Protein AF-A0A9D8QFW5-F1 (afdb_monomer)

Nearest PDB structures (foldseek):
  1xs0-assembly2_B  TM=7.765E-01  e=4.179E-02  Escherichia coli K-12
  1xs0-assembly1_A-2  TM=7.268E-01  e=2.285E-02  Escherichia coli K-12
  3tdg-assembly1_A-2  TM=2.947E-01  e=4.433E+00  Helicobacter pylori

Secondary structure (DSSP, 8-state):
-B-TT--B-EEEEEEETTEEEEEEEEEEEETTTTEEEEEEEEETTEEEEEES---HHHHHHHHHHHTT-GGGTTSSSSS---------------PPPPPPP---------PPPPPP----------------EEEEETTTEEEEEEEETTEEEEEEESSSS--TT----EEEEE-GGG-TTTTSTTSEEEEEETSS-EEE--PEEPTTS-EEEEE-TTSHHHHHHH-SEEEEEESEEEEEEEETTEEEEEEEETTEEEEE-SGGGGGG--SEEEEE-TTHHHHHHHHHHH-HHHHHHHHTTTT-

Radius of gyration: 27.31 Å; Cα contacts (8 Å, |Δi|>4): 541; chains: 1; bounding box: 62×80×60 Å

pLDDT: mean 79.78, std 23.06, range [24.78, 98.56]

Foldseek 3Di:
DAAPVRQDKDKDKDADVVGRPAWIKIKIARPVVRAIKMWIFGVVVTDIDIPRPDDPLVVLCRVCVVVVNNVPSHPPPDDDDDDDDDDDDDDDDDDDDDDDDDDDDDDDDDDDDDDDDDDDDDPDPPDDAWAWAAAQDPQQGGWGKTDDPNKIWTKAQPDADADLVDLQRIKTKIACVQAVCLQPWQFKKKDFAQDLDMDRHHWDDDPSRITIDTHGLPPVLVSLLRGFKIKIAGFGWDDWDDDDPWIWTWTDDPNDIA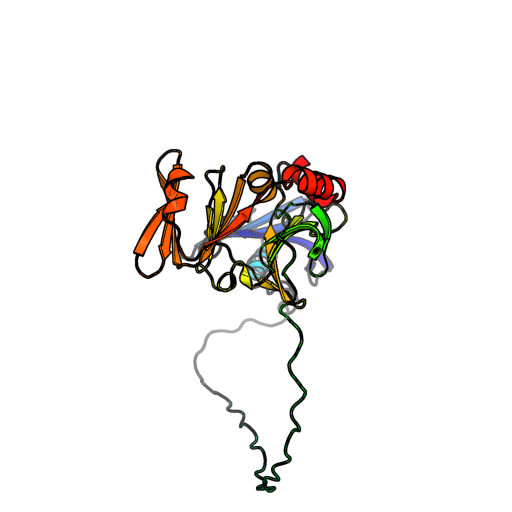IDRHNVRCVVTDPIDIGGSHNVNVNSVVNCVVGPHNVNCVVCVSND

Mean predicted aligned error: 17.88 Å

Sequence (304 aa):
MRDASGKSWTVAELCQPHDCADNKLAVIIDRQNRDLWGLLLKANPTSRRYFGNPGPEEKALLEAAFRGSLANVGSRSTGVVAAEQDDGEVLLNTPLSEPPRGAPAQAAAQSVPAAPQNQPPREQPSAEPAVWRYGNHPLFGQSAHVDSGGESVGLVCAFRGVDLMRSETVLFRITRGLSPQSTTPGRSSIFVEGQVSGGSVLFKPHPRGFLEMKENACGYIETIRRGKALLFAEGTFISVESRGRTSVTTLEQRGVRKEIAGDRDLHKLVDTKRVPLTGAAKAIRQLINACPAIRADFKNDCGV

Structure (mmCIF, N/CA/C/O backbone):
data_AF-A0A9D8QFW5-F1
#
_entry.id   AF-A0A9D8QFW5-F1
#
loop_
_atom_site.group_PDB
_atom_site.id
_atom_site.type_symbol
_atom_site.label_atom_id
_atom_site.label_alt_id
_atom_site.label_comp_id
_atom_site.label_asym_id
_atom_site.label_entity_id
_atom_site.label_seq_id
_atom_site.pdbx_PDB_ins_code
_atom_site.Cartn_x
_atom_site.Cartn_y
_atom_site.Cartn_z
_atom_site.occupancy
_atom_site.B_iso_or_equiv
_atom_site.auth_seq_id
_atom_site.auth_comp_id
_atom_site.auth_asym_id
_atom_site.auth_atom_id
_atom_site.pdbx_PDB_model_num
ATOM 1 N N . MET A 1 1 ? -1.765 15.943 27.051 1.00 65.88 1 MET A N 1
ATOM 2 C CA . MET A 1 1 ? -0.489 16.129 27.773 1.00 65.88 1 MET A CA 1
ATOM 3 C C . MET A 1 1 ? -0.753 16.956 29.014 1.00 65.88 1 MET A C 1
ATOM 5 O O . MET A 1 1 ? -1.673 17.759 28.979 1.00 65.88 1 MET A O 1
ATOM 9 N N . ARG A 1 2 ? -0.009 16.744 30.099 1.00 63.94 2 ARG A N 1
ATOM 10 C CA . ARG A 1 2 ? -0.014 17.639 31.261 1.00 63.94 2 ARG A CA 1
ATOM 11 C C . ARG A 1 2 ? 1.361 18.276 31.379 1.00 63.94 2 ARG A C 1
ATOM 13 O O . ARG A 1 2 ? 2.342 17.566 31.174 1.00 63.94 2 ARG A O 1
ATOM 20 N N . ASP A 1 3 ? 1.424 19.572 31.643 1.00 62.25 3 ASP A N 1
ATOM 21 C CA . ASP A 1 3 ? 2.686 20.214 32.011 1.00 62.25 3 ASP A CA 1
ATOM 22 C C . ASP A 1 3 ? 3.005 19.982 33.502 1.00 62.25 3 ASP A C 1
ATOM 24 O O . ASP A 1 3 ? 2.249 19.323 34.226 1.00 62.25 3 ASP A O 1
ATOM 28 N N . ALA A 1 4 ? 4.133 20.523 33.968 1.00 57.28 4 ALA A N 1
ATOM 29 C CA . ALA A 1 4 ? 4.558 20.416 35.364 1.00 57.28 4 ALA A CA 1
ATOM 30 C C . ALA A 1 4 ? 3.664 21.186 36.355 1.00 57.28 4 ALA A C 1
ATOM 32 O O . ALA A 1 4 ? 3.714 20.903 37.549 1.00 57.28 4 ALA A O 1
ATOM 33 N N . SER A 1 5 ? 2.818 22.108 35.882 1.00 63.44 5 SER A N 1
ATOM 34 C CA . SER A 1 5 ? 1.802 22.781 36.703 1.00 63.44 5 SER A CA 1
ATOM 35 C C . SER A 1 5 ? 0.535 21.929 36.885 1.00 63.44 5 SER A C 1
ATOM 37 O O . SER A 1 5 ? -0.353 22.269 37.665 1.00 63.44 5 SER A O 1
ATOM 39 N N . GLY A 1 6 ? 0.438 20.798 36.173 1.00 65.31 6 GLY A N 1
ATOM 40 C CA . GLY A 1 6 ? -0.731 19.921 36.162 1.00 65.31 6 GLY A CA 1
ATOM 41 C C . GLY A 1 6 ? -1.809 20.345 35.161 1.00 65.31 6 GLY A C 1
ATOM 42 O O . GLY A 1 6 ? -2.812 19.628 35.015 1.00 65.31 6 GLY A O 1
ATOM 43 N N . LYS A 1 7 ? -1.600 21.452 34.434 1.00 72.00 7 LYS A N 1
ATOM 44 C CA . LYS A 1 7 ? -2.507 21.945 33.397 1.00 72.00 7 LYS A CA 1
ATOM 45 C C . LYS A 1 7 ? -2.478 21.011 32.191 1.00 72.00 7 LYS A C 1
ATOM 47 O O . LYS A 1 7 ? -1.436 20.504 31.776 1.00 72.00 7 LYS A O 1
ATOM 52 N N . SER A 1 8 ? -3.668 20.699 31.675 1.00 78.50 8 SER A N 1
ATOM 53 C CA . SER A 1 8 ? -3.855 19.711 30.610 1.00 78.50 8 SER A CA 1
ATOM 54 C C . SER A 1 8 ? -4.007 20.384 29.253 1.00 78.50 8 SER A C 1
ATOM 56 O O . SER A 1 8 ? -4.969 21.106 29.013 1.00 78.50 8 SER A O 1
ATOM 58 N N . TRP A 1 9 ? -3.109 20.046 28.340 1.00 79.88 9 TRP A N 1
ATOM 59 C CA . TRP A 1 9 ? -3.060 20.560 26.979 1.00 79.88 9 TRP A CA 1
ATOM 60 C C . TRP A 1 9 ? -3.337 19.447 25.973 1.00 79.88 9 TRP A C 1
ATOM 62 O O . TRP A 1 9 ? -2.865 18.312 26.128 1.00 79.88 9 TRP A O 1
ATOM 72 N N . THR A 1 10 ? -4.066 19.766 24.908 1.00 87.25 10 THR A N 1
ATOM 73 C CA . THR A 1 10 ? -4.071 18.929 23.699 1.00 87.25 10 THR A CA 1
ATOM 74 C C . THR A 1 10 ? -3.032 19.497 22.749 1.00 87.25 10 THR A C 1
ATOM 76 O O . THR A 1 10 ? -3.079 20.682 22.448 1.00 87.25 10 THR A O 1
ATOM 79 N N . VAL A 1 11 ? -2.084 18.672 22.313 1.00 86.94 11 VAL A N 1
ATOM 80 C CA . VAL A 1 11 ? -1.005 19.086 21.411 1.00 86.94 11 VAL A CA 1
ATOM 81 C C . VAL A 1 11 ? -1.115 18.259 20.140 1.00 86.94 11 VAL A C 1
ATOM 83 O O . VAL A 1 11 ? -1.265 17.041 20.226 1.00 86.94 11 VAL A O 1
ATOM 86 N N . ALA A 1 12 ? -1.053 18.914 18.988 1.00 85.62 12 ALA A N 1
ATOM 87 C CA . ALA A 1 12 ? -1.036 18.276 17.680 1.00 85.62 12 ALA A CA 1
ATOM 88 C C . ALA A 1 12 ? 0.140 18.815 16.861 1.00 85.62 12 ALA A C 1
ATOM 90 O O . ALA A 1 12 ? 0.365 20.024 16.820 1.00 85.62 12 ALA A O 1
ATOM 91 N N . GLU A 1 13 ? 0.869 17.917 16.203 1.00 88.94 13 GLU A N 1
ATOM 92 C CA . GLU A 1 13 ? 1.824 18.262 15.151 1.00 88.94 13 GLU A CA 1
ATOM 93 C C . GLU A 1 13 ? 1.244 17.786 13.822 1.00 88.94 13 GLU A C 1
ATOM 95 O O . GLU A 1 13 ? 0.787 16.652 13.683 1.00 88.94 13 GLU A O 1
ATOM 100 N N . LEU A 1 14 ? 1.229 18.691 12.859 1.00 88.81 14 LEU A N 1
ATOM 101 C CA . LEU A 1 14 ? 0.725 18.505 11.514 1.00 88.81 14 LEU A CA 1
ATOM 102 C C . LEU A 1 14 ? 1.843 18.894 10.554 1.00 88.81 14 LEU A C 1
ATOM 104 O O . LEU A 1 14 ? 2.691 19.730 10.869 1.00 88.81 14 LEU A O 1
ATOM 108 N N . CYS A 1 15 ? 1.831 18.330 9.359 1.00 90.69 15 CYS A N 1
ATOM 109 C CA . CYS A 1 15 ? 2.748 18.749 8.316 1.00 90.69 15 CYS A CA 1
ATOM 110 C C . CYS A 1 15 ? 2.069 18.728 6.955 1.00 90.69 15 CYS A C 1
ATOM 112 O O . CYS A 1 15 ? 1.029 18.089 6.772 1.00 90.69 15 CYS A O 1
ATOM 114 N N . GLN A 1 16 ? 2.634 19.471 6.011 1.00 88.31 16 GLN A N 1
ATOM 115 C CA . GLN A 1 16 ? 2.096 19.544 4.664 1.00 88.31 16 GLN A CA 1
ATOM 116 C C . GLN A 1 16 ? 2.257 18.183 3.962 1.00 88.31 16 GLN A C 1
ATOM 118 O O . GLN A 1 16 ? 3.363 17.630 3.951 1.00 88.31 16 GLN A O 1
ATOM 123 N N . PRO A 1 17 ? 1.189 17.621 3.362 1.00 87.75 17 PRO A N 1
ATOM 124 C CA . PRO A 1 17 ? 1.296 16.394 2.582 1.00 87.75 17 PRO A CA 1
ATOM 125 C C . PRO A 1 17 ? 2.364 16.527 1.495 1.00 87.75 17 PRO A C 1
ATOM 127 O O . PRO A 1 17 ? 2.411 17.532 0.789 1.00 87.75 17 PRO A O 1
ATOM 130 N N . HIS A 1 18 ? 3.217 15.508 1.376 1.00 84.94 18 HIS A N 1
ATOM 131 C CA . HIS A 1 18 ? 4.377 15.467 0.471 1.00 84.94 18 HIS A CA 1
ATOM 132 C C . HIS A 1 18 ? 5.495 16.483 0.755 1.00 84.94 18 HIS A C 1
ATOM 134 O O . HIS A 1 18 ? 6.476 16.499 0.019 1.00 84.94 18 HIS A O 1
ATOM 140 N N . ASP A 1 19 ? 5.397 17.265 1.833 1.00 85.00 19 ASP A N 1
ATOM 141 C CA . ASP A 1 19 ? 6.395 18.275 2.196 1.00 85.00 19 ASP A CA 1
ATOM 142 C C . ASP A 1 19 ? 6.555 18.417 3.721 1.00 85.00 19 ASP A C 1
ATOM 144 O O . ASP A 1 19 ? 6.568 19.496 4.319 1.00 85.00 19 ASP A O 1
ATOM 148 N N . CYS A 1 20 ? 6.624 17.264 4.386 1.00 82.38 20 CYS A N 1
ATOM 149 C CA . CYS A 1 20 ? 6.621 17.207 5.843 1.00 82.38 20 CYS A CA 1
ATOM 150 C C . CYS A 1 20 ? 7.929 17.721 6.468 1.00 82.38 20 CYS A C 1
ATOM 152 O O . CYS A 1 20 ? 7.960 18.080 7.645 1.00 82.38 20 CYS A O 1
ATOM 154 N N . ALA A 1 21 ? 9.020 17.726 5.695 1.00 80.38 21 ALA A N 1
ATOM 155 C CA . ALA A 1 21 ? 10.315 18.218 6.145 1.00 80.38 21 ALA A CA 1
ATOM 156 C C . ALA A 1 21 ? 10.334 19.750 6.224 1.00 80.38 21 ALA A C 1
ATOM 158 O O . ALA A 1 21 ? 10.821 20.286 7.223 1.00 80.38 21 ALA A O 1
ATOM 159 N N . ASP A 1 22 ? 9.752 20.433 5.231 1.00 86.50 22 ASP A N 1
ATOM 160 C CA . ASP A 1 22 ? 9.871 21.883 5.122 1.00 86.50 22 ASP A CA 1
ATOM 161 C C . ASP A 1 22 ? 8.680 22.645 5.685 1.00 86.50 22 ASP A C 1
ATOM 163 O O . ASP A 1 22 ? 8.861 23.810 6.023 1.00 86.50 22 ASP A O 1
ATOM 167 N N . ASN A 1 23 ? 7.498 22.037 5.826 1.00 88.81 23 ASN A N 1
ATOM 168 C CA . ASN A 1 23 ? 6.291 22.737 6.268 1.00 88.81 23 ASN A CA 1
ATOM 169 C C . ASN A 1 23 ? 5.576 21.982 7.394 1.00 88.81 23 ASN A C 1
ATOM 171 O O . ASN A 1 23 ? 4.873 20.993 7.165 1.00 88.81 23 ASN A O 1
ATOM 175 N N . LYS A 1 24 ? 5.719 22.489 8.624 1.00 91.94 24 LYS A N 1
ATOM 176 C CA . LYS A 1 24 ? 5.130 21.888 9.826 1.00 91.94 24 LYS A CA 1
ATOM 177 C C . LYS A 1 24 ? 4.331 22.891 10.648 1.00 91.94 24 LYS A C 1
ATOM 179 O O . LYS A 1 24 ? 4.701 24.057 10.757 1.00 91.94 24 LYS A O 1
ATOM 184 N N . LEU A 1 25 ? 3.263 22.423 11.279 1.00 94.50 25 LEU A N 1
ATOM 185 C CA . LEU A 1 25 ? 2.389 23.196 12.150 1.00 94.50 25 LEU A CA 1
ATOM 186 C C . LEU A 1 25 ? 2.229 22.469 13.487 1.00 94.50 25 LEU A C 1
ATOM 188 O O . LEU A 1 25 ? 1.744 21.345 13.529 1.00 94.50 25 LEU A O 1
ATOM 192 N N . ALA A 1 26 ? 2.586 23.136 14.577 1.00 93.62 26 ALA A N 1
ATOM 193 C CA . ALA A 1 26 ? 2.249 22.705 15.925 1.00 93.62 26 ALA A CA 1
ATOM 194 C C . ALA A 1 26 ? 1.039 23.504 16.403 1.00 93.62 26 ALA A C 1
ATOM 196 O O . ALA A 1 26 ? 0.971 24.715 16.180 1.00 93.62 26 ALA A O 1
ATOM 197 N N . VAL A 1 27 ? 0.101 22.837 17.068 1.00 94.25 27 VAL A N 1
ATOM 198 C CA . VAL A 1 27 ? -1.077 23.449 17.686 1.00 94.25 27 VAL A CA 1
ATOM 199 C C . VAL A 1 27 ? -1.172 22.973 19.126 1.00 94.25 27 VAL A C 1
ATOM 201 O O . VAL A 1 27 ? -1.086 21.774 19.392 1.00 94.25 27 VAL A O 1
ATOM 204 N N . ILE A 1 28 ? -1.387 23.910 20.045 1.00 92.25 28 ILE A N 1
ATOM 205 C CA . ILE A 1 28 ? -1.769 23.616 21.423 1.00 92.25 28 ILE A CA 1
ATOM 206 C C . ILE A 1 28 ? -3.185 24.137 21.675 1.00 92.25 28 ILE A C 1
ATOM 208 O O . ILE A 1 28 ? -3.542 25.238 21.256 1.00 92.25 28 ILE A O 1
ATOM 212 N N . ILE A 1 29 ? -4.000 23.321 22.336 1.00 91.25 29 ILE A N 1
ATOM 213 C CA . ILE A 1 29 ? -5.395 23.616 22.660 1.00 91.25 29 ILE A CA 1
ATOM 214 C C . ILE A 1 29 ? -5.563 23.500 24.171 1.00 91.25 29 ILE A C 1
ATOM 216 O O . ILE A 1 29 ? -5.385 22.417 24.747 1.00 91.25 29 ILE A O 1
ATOM 220 N N . ASP A 1 30 ? -5.951 24.609 24.791 1.00 89.06 30 ASP A N 1
ATOM 221 C CA . ASP A 1 30 ? -6.424 24.656 26.167 1.00 89.06 30 ASP A CA 1
ATOM 222 C C . ASP A 1 30 ? -7.936 24.432 26.169 1.00 89.06 30 ASP A C 1
ATOM 224 O O . ASP A 1 30 ? -8.735 25.323 25.890 1.00 89.06 30 ASP A O 1
ATOM 228 N N . ARG A 1 31 ? -8.358 23.206 26.482 1.00 82.06 31 ARG A N 1
ATOM 229 C CA . ARG A 1 31 ? -9.789 22.875 26.513 1.00 82.06 31 ARG A CA 1
ATOM 230 C C . ARG A 1 31 ? -10.522 23.517 27.691 1.00 82.06 31 ARG A C 1
ATOM 232 O O . ARG A 1 31 ? -11.747 23.596 27.634 1.00 82.06 31 ARG A O 1
ATOM 239 N N . GLN A 1 32 ? -9.808 23.914 28.745 1.00 81.56 32 GLN A N 1
ATOM 240 C CA . GLN A 1 32 ? -10.407 24.511 29.937 1.00 81.56 32 GLN A CA 1
ATOM 241 C C . GLN A 1 32 ? -10.745 25.978 29.677 1.00 81.56 32 GLN A C 1
ATOM 243 O O . GLN A 1 32 ? -11.887 26.378 29.888 1.00 81.56 32 GLN A O 1
ATOM 248 N N . ASN A 1 33 ? -9.788 26.735 29.136 1.00 85.19 33 ASN A N 1
ATOM 249 C CA . ASN A 1 33 ? -9.970 28.159 28.837 1.00 85.19 33 ASN A CA 1
ATOM 250 C C . ASN A 1 33 ? -10.479 28.431 27.411 1.00 85.19 33 ASN A C 1
ATOM 252 O O . ASN A 1 33 ? -10.871 29.548 27.099 1.00 85.19 33 ASN A O 1
ATOM 256 N N . ARG A 1 34 ? -10.580 27.384 26.578 1.00 85.62 34 ARG A N 1
ATOM 257 C CA . ARG A 1 34 ? -10.998 27.436 25.162 1.00 85.62 34 ARG A CA 1
ATOM 258 C C . ARG A 1 34 ? -10.066 28.260 24.276 1.00 85.62 34 ARG A C 1
ATOM 260 O O . ARG A 1 34 ? -10.489 28.769 23.241 1.00 85.62 34 ARG A O 1
ATOM 267 N N . ASP A 1 35 ? -8.800 28.317 24.653 1.00 90.19 35 ASP A N 1
ATOM 268 C CA . ASP A 1 35 ? -7.772 29.009 23.897 1.00 90.19 35 ASP A CA 1
ATOM 269 C C . ASP A 1 35 ? -7.018 28.055 22.966 1.00 90.19 35 ASP A C 1
ATOM 271 O O . ASP A 1 35 ? -6.904 26.845 23.208 1.00 90.19 35 ASP A O 1
ATOM 275 N N . LEU A 1 36 ? -6.496 28.615 21.877 1.00 93.50 36 LEU A N 1
ATOM 276 C CA . LEU A 1 36 ? -5.753 27.886 20.861 1.00 93.50 36 LEU A CA 1
ATOM 277 C C . LEU A 1 36 ? -4.587 28.727 20.359 1.00 93.50 36 LEU A C 1
ATOM 279 O O . LEU A 1 36 ? -4.758 29.872 19.939 1.00 93.50 36 LEU A O 1
ATOM 283 N N . TRP A 1 37 ? -3.415 28.104 20.317 1.00 95.81 37 TRP A N 1
ATOM 284 C CA . TRP A 1 37 ? -2.206 28.716 19.786 1.00 95.81 37 TRP A CA 1
ATOM 285 C C . TRP A 1 37 ? -1.523 27.789 18.802 1.00 95.81 37 TRP A C 1
ATOM 287 O O . TRP A 1 37 ? -1.610 26.565 18.907 1.00 95.81 37 TRP A O 1
ATOM 297 N N . GLY A 1 38 ? -0.823 28.384 17.842 1.00 95.38 38 GLY A N 1
ATOM 298 C CA . GLY A 1 38 ? -0.124 27.632 16.812 1.00 95.38 38 GLY A CA 1
ATOM 299 C C . GLY A 1 38 ? 1.242 28.205 16.487 1.00 95.38 38 GLY A C 1
ATOM 300 O O . GLY A 1 38 ? 1.479 29.404 16.635 1.00 95.38 38 GLY A O 1
ATOM 301 N N . LEU A 1 39 ? 2.123 27.343 15.996 1.00 95.62 39 LEU A N 1
ATOM 302 C CA . LEU A 1 39 ? 3.412 27.708 15.426 1.00 95.62 39 LEU A CA 1
ATOM 303 C C . LEU A 1 39 ? 3.560 27.013 14.075 1.00 95.62 39 LEU A C 1
ATOM 305 O O . LEU A 1 39 ? 3.657 25.791 14.014 1.00 95.62 39 LEU A O 1
ATOM 309 N N . LEU A 1 40 ? 3.587 27.798 13.000 1.00 94.06 40 LEU A N 1
ATOM 310 C CA . LEU A 1 40 ? 3.991 27.333 11.676 1.00 94.06 40 LEU A CA 1
ATOM 311 C C . LEU A 1 40 ? 5.503 27.508 11.542 1.00 94.06 40 LEU A C 1
ATOM 313 O O . LEU A 1 40 ? 6.015 28.624 11.680 1.00 94.06 40 LEU A O 1
ATOM 317 N N . LEU A 1 41 ? 6.191 26.410 11.255 1.00 91.50 41 LEU A N 1
ATOM 318 C CA . LEU A 1 41 ? 7.614 26.356 10.968 1.00 91.50 41 LEU A CA 1
ATOM 319 C C . LEU A 1 41 ? 7.804 26.019 9.488 1.00 91.50 41 LEU A C 1
ATOM 321 O O . LEU A 1 41 ? 7.362 24.963 9.031 1.00 91.50 41 LEU A O 1
ATOM 325 N N . LYS A 1 42 ? 8.484 26.912 8.766 1.00 90.94 42 LYS A N 1
ATOM 326 C CA . LYS A 1 42 ? 9.048 26.615 7.448 1.00 90.94 42 LYS A CA 1
ATOM 327 C C . LYS A 1 42 ? 10.546 26.416 7.580 1.00 90.94 42 LYS A C 1
ATOM 329 O O . LYS A 1 42 ? 11.163 27.219 8.274 1.00 90.94 42 LYS A O 1
ATOM 334 N N . ALA A 1 43 ? 11.126 25.395 6.956 1.00 82.44 43 ALA A N 1
ATOM 335 C CA . ALA A 1 43 ? 12.567 25.142 7.044 1.00 82.44 43 ALA A CA 1
ATOM 336 C C . ALA A 1 43 ? 13.375 25.909 5.981 1.00 82.44 43 ALA A C 1
ATOM 338 O O . ALA A 1 43 ? 14.472 26.371 6.290 1.00 82.44 43 ALA A O 1
ATOM 339 N N . ASN A 1 44 ? 12.814 26.125 4.782 1.00 76.50 44 ASN A N 1
ATOM 340 C CA . ASN A 1 44 ? 13.538 26.647 3.616 1.00 76.50 44 ASN A CA 1
ATOM 341 C C . ASN A 1 44 ? 12.762 27.757 2.858 1.00 76.50 44 ASN A C 1
ATOM 343 O O . ASN A 1 44 ? 11.868 27.444 2.072 1.00 76.50 44 ASN A O 1
ATOM 347 N N . PRO A 1 45 ? 13.089 29.056 3.042 1.00 78.44 45 PRO A N 1
ATOM 348 C CA . PRO A 1 45 ? 13.953 29.602 4.089 1.00 78.44 45 PRO A CA 1
ATOM 349 C C . PRO A 1 45 ? 13.325 29.426 5.475 1.00 78.44 45 PRO A C 1
ATOM 351 O O . PRO A 1 45 ? 12.096 29.384 5.618 1.00 78.44 45 PRO A O 1
ATOM 354 N N . THR A 1 46 ? 14.168 29.347 6.508 1.00 88.25 46 THR A N 1
ATOM 355 C CA . THR A 1 46 ? 13.670 29.125 7.864 1.00 88.25 46 THR A CA 1
ATOM 356 C C . THR A 1 46 ? 12.817 30.304 8.319 1.00 88.25 46 THR A C 1
ATOM 358 O O . THR A 1 46 ? 13.300 31.430 8.414 1.00 88.25 46 THR A O 1
ATOM 361 N N . SER A 1 47 ? 11.546 30.060 8.627 1.00 91.00 47 SER A N 1
ATOM 362 C CA . SER A 1 47 ? 10.659 31.082 9.184 1.00 91.00 47 SER A CA 1
ATOM 363 C C . SER A 1 47 ? 9.693 30.492 10.201 1.00 91.00 47 SER A C 1
ATOM 365 O O . SER A 1 47 ? 9.276 29.337 10.109 1.00 91.00 47 SER A O 1
ATOM 367 N N . ARG A 1 48 ? 9.361 31.303 11.208 1.00 92.81 48 ARG A N 1
ATOM 368 C CA . ARG A 1 48 ? 8.462 30.948 12.308 1.00 92.81 48 ARG A CA 1
ATOM 369 C C . ARG A 1 48 ? 7.315 31.939 12.344 1.00 92.81 48 ARG A C 1
ATOM 371 O O . ARG A 1 48 ? 7.547 33.146 12.339 1.00 92.81 48 ARG A O 1
ATOM 378 N N . ARG A 1 49 ? 6.084 31.440 12.414 1.00 94.94 49 ARG A N 1
ATOM 379 C CA . ARG A 1 49 ? 4.890 32.273 12.567 1.00 94.94 49 ARG A CA 1
ATOM 380 C C . ARG A 1 49 ? 4.016 31.744 13.691 1.00 94.94 49 ARG A C 1
ATOM 382 O O . ARG A 1 49 ? 3.550 30.611 13.627 1.00 94.94 49 ARG A O 1
ATOM 389 N N . TYR A 1 50 ? 3.773 32.597 14.679 1.00 95.56 50 TYR A N 1
ATOM 390 C CA . TYR A 1 50 ? 2.883 32.308 15.796 1.00 95.56 50 TYR A CA 1
ATOM 391 C C . TYR A 1 50 ? 1.442 32.740 15.491 1.00 95.56 50 TYR A C 1
ATOM 393 O O . TYR A 1 50 ? 1.217 33.773 14.858 1.00 95.56 50 TYR A O 1
ATOM 401 N N . PHE A 1 51 ? 0.475 31.962 15.974 1.00 94.44 51 PHE A N 1
ATOM 402 C CA . PHE A 1 51 ? -0.963 32.225 15.886 1.00 94.44 51 PHE A CA 1
ATOM 403 C C . PHE A 1 51 ? -1.582 32.264 17.284 1.00 94.44 51 PHE A C 1
ATOM 405 O O . PHE A 1 51 ? -1.132 31.542 18.171 1.00 94.44 51 PHE A O 1
ATOM 412 N N . GLY A 1 52 ? -2.614 33.093 17.469 1.00 91.50 52 GLY A N 1
ATOM 413 C CA . GLY A 1 52 ? -3.340 33.211 18.743 1.00 91.50 52 GLY A CA 1
ATOM 414 C C . GLY A 1 52 ? -2.663 34.095 19.798 1.00 91.50 52 GLY A C 1
ATOM 415 O O . GLY A 1 52 ? -3.105 34.119 20.935 1.00 91.50 52 GLY A O 1
ATOM 416 N N . ASN A 1 53 ? -1.596 34.818 19.437 1.00 92.81 53 ASN A N 1
ATOM 417 C CA . ASN A 1 53 ? -0.807 35.655 20.353 1.00 92.81 53 ASN A CA 1
ATOM 418 C C . ASN A 1 53 ? -0.324 34.907 21.624 1.00 92.81 53 ASN A C 1
ATOM 420 O O . ASN A 1 53 ? -0.696 35.282 22.735 1.00 92.81 53 ASN A O 1
ATOM 424 N N . PRO A 1 54 ? 0.478 33.834 21.475 1.00 92.50 54 PRO A N 1
ATOM 425 C CA . PRO A 1 54 ? 0.916 33.019 22.604 1.00 92.50 54 PRO A CA 1
ATOM 426 C C . PRO A 1 54 ? 1.849 33.788 23.542 1.00 92.50 54 PRO A C 1
ATOM 428 O O . PRO A 1 54 ? 2.729 34.536 23.087 1.00 92.50 54 PRO A O 1
ATOM 431 N N . GLY A 1 55 ? 1.692 33.548 24.843 1.00 88.94 55 GLY A N 1
ATOM 432 C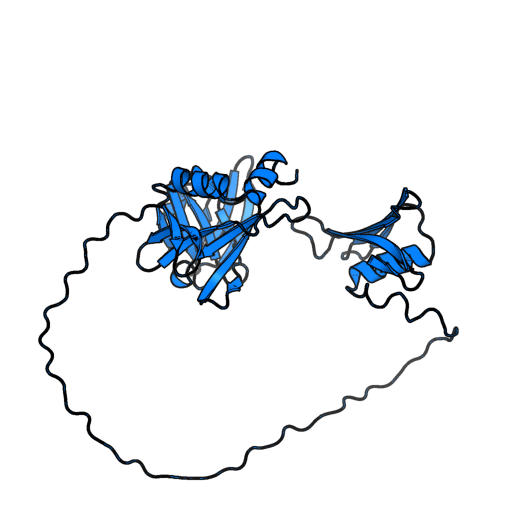 CA . GLY A 1 55 ? 2.620 33.993 25.870 1.00 88.94 55 GLY A CA 1
ATOM 433 C C . GLY A 1 55 ? 3.927 33.187 25.862 1.00 88.94 55 GLY A C 1
ATOM 434 O O . GLY A 1 55 ? 4.140 32.314 25.013 1.00 88.94 55 GLY A O 1
ATOM 435 N N . PRO A 1 56 ? 4.868 33.503 26.768 1.00 87.94 56 PRO A N 1
ATOM 436 C CA . PRO A 1 56 ? 6.164 32.825 26.836 1.00 87.94 56 PRO A CA 1
ATOM 437 C C . PRO A 1 56 ? 6.062 31.309 27.071 1.00 87.94 56 PRO A C 1
ATOM 439 O O . PRO A 1 56 ? 6.825 30.548 26.477 1.00 87.94 56 PRO A O 1
ATOM 442 N N . GLU A 1 57 ? 5.110 30.870 27.896 1.00 85.62 57 GLU A N 1
ATOM 443 C CA . GLU A 1 57 ? 4.887 29.456 28.216 1.00 85.62 57 GLU A CA 1
ATOM 444 C C . GLU A 1 57 ? 4.329 28.687 27.010 1.00 85.62 57 GLU A C 1
ATOM 446 O O . GLU A 1 57 ? 4.863 27.645 26.622 1.00 85.62 57 GLU A O 1
ATOM 451 N N . GLU A 1 58 ? 3.323 29.248 26.336 1.00 89.19 58 GLU A N 1
ATOM 452 C CA . GLU A 1 58 ? 2.723 28.661 25.138 1.00 89.19 58 GLU A CA 1
ATOM 453 C C . GLU A 1 58 ? 3.736 28.556 23.995 1.00 89.19 58 GLU A C 1
ATOM 455 O O . GLU A 1 58 ? 3.780 27.549 23.284 1.00 89.19 58 GLU A O 1
ATOM 460 N N . LYS A 1 59 ? 4.597 29.571 23.831 1.00 91.75 59 LYS A N 1
ATOM 461 C CA . LYS A 1 59 ? 5.695 29.536 22.853 1.00 91.75 59 LYS A CA 1
ATOM 462 C C . LYS A 1 59 ? 6.669 28.397 23.147 1.00 91.75 59 LYS A C 1
ATOM 464 O O . LYS A 1 59 ? 7.025 27.664 22.227 1.00 91.75 59 LYS A O 1
ATOM 469 N N . ALA A 1 60 ? 7.062 28.210 24.407 1.00 87.56 60 ALA A N 1
ATOM 470 C CA . ALA A 1 60 ? 7.962 27.128 24.798 1.00 87.56 60 ALA A CA 1
ATOM 471 C C . ALA A 1 60 ? 7.352 25.742 24.523 1.00 87.56 60 ALA A C 1
ATOM 473 O O . ALA A 1 60 ? 8.038 24.864 23.995 1.00 87.56 60 ALA A O 1
ATOM 474 N N . LEU A 1 61 ? 6.059 25.557 24.809 1.00 86.31 61 LEU A N 1
ATOM 475 C CA . LEU A 1 61 ? 5.328 24.323 24.501 1.00 86.31 61 LEU A CA 1
ATOM 476 C C . LEU A 1 61 ? 5.247 24.057 22.989 1.00 86.31 61 LEU A C 1
ATOM 478 O O . LEU A 1 61 ? 5.509 22.937 22.545 1.00 86.31 61 LEU A O 1
ATOM 482 N N . LEU A 1 62 ? 4.935 25.084 22.193 1.00 90.25 62 LEU A N 1
ATOM 483 C CA . LEU A 1 62 ? 4.876 24.996 20.730 1.00 90.25 62 LEU A CA 1
ATOM 484 C C . LEU A 1 62 ? 6.237 24.649 20.110 1.00 90.25 62 LEU A C 1
ATOM 486 O O . LEU A 1 62 ? 6.308 23.834 19.193 1.00 90.25 62 LEU A O 1
ATOM 490 N N . GLU A 1 63 ? 7.331 25.223 20.611 1.00 88.69 63 GLU A N 1
ATOM 491 C CA . GLU A 1 63 ? 8.678 24.886 20.140 1.00 88.69 63 GLU A CA 1
ATOM 492 C C . GLU A 1 63 ? 9.117 23.483 20.574 1.00 88.69 63 GLU A C 1
ATOM 494 O O . GLU A 1 63 ? 9.763 22.763 19.806 1.00 88.69 63 GLU A O 1
ATOM 499 N N . ALA A 1 64 ? 8.764 23.072 21.792 1.00 83.38 64 ALA A N 1
ATOM 500 C CA . ALA A 1 64 ? 9.078 21.743 22.297 1.00 83.38 64 ALA A CA 1
ATOM 501 C C . ALA A 1 64 ? 8.360 20.630 21.524 1.00 83.38 64 ALA A C 1
ATOM 503 O O . ALA A 1 64 ? 8.924 19.537 21.397 1.00 83.38 64 ALA A O 1
ATOM 504 N N . ALA A 1 65 ? 7.170 20.916 20.978 1.00 83.12 65 ALA A N 1
ATOM 505 C CA . ALA A 1 65 ? 6.439 20.001 20.105 1.00 83.12 65 ALA A CA 1
ATOM 506 C C . ALA A 1 65 ? 7.303 19.559 18.919 1.00 83.12 65 ALA A C 1
ATOM 508 O O . ALA A 1 65 ? 7.501 18.365 18.723 1.00 83.12 65 ALA A O 1
ATOM 509 N N . PHE A 1 66 ? 7.951 20.506 18.236 1.00 77.50 66 PHE A N 1
ATOM 510 C CA . PHE A 1 66 ? 8.811 20.204 17.087 1.00 77.50 66 PHE A CA 1
ATOM 511 C C . PHE A 1 66 ? 10.115 19.487 17.426 1.00 77.50 66 PHE A C 1
ATOM 513 O O . PHE A 1 66 ? 10.699 18.828 16.567 1.00 77.50 66 PHE A O 1
ATOM 520 N N . ARG A 1 67 ? 10.608 19.623 18.660 1.00 72.31 67 ARG A N 1
ATOM 521 C CA . ARG A 1 67 ? 11.851 18.970 19.106 1.00 72.31 67 ARG A CA 1
ATOM 522 C C . ARG A 1 67 ? 11.614 17.556 19.639 1.00 72.31 67 ARG A C 1
ATOM 524 O O . ARG A 1 67 ? 12.531 16.978 20.217 1.00 72.31 67 ARG A O 1
ATOM 531 N N . GLY A 1 68 ? 10.383 17.033 19.557 1.00 61.00 68 GLY A N 1
ATOM 532 C CA . GLY A 1 68 ? 10.004 15.757 20.179 1.00 61.00 68 GLY A CA 1
ATOM 533 C C . GLY A 1 68 ? 10.257 15.723 21.694 1.00 61.00 68 GLY A C 1
ATOM 534 O O . GLY A 1 68 ? 10.326 14.656 22.293 1.00 61.00 68 GLY A O 1
ATOM 535 N N . SER A 1 69 ? 10.426 16.893 22.316 1.00 56.88 69 SER A N 1
ATOM 536 C CA . SER A 1 69 ? 10.934 17.066 23.684 1.00 56.88 69 SER A CA 1
ATOM 537 C C . SER A 1 69 ? 9.829 17.486 24.650 1.00 56.88 69 SER A C 1
ATOM 539 O O . SER A 1 69 ? 10.084 18.084 25.694 1.00 56.88 69 SER A O 1
ATOM 541 N N . LEU A 1 70 ? 8.585 17.159 24.304 1.00 57.19 70 LEU A N 1
ATOM 542 C CA . LEU A 1 70 ? 7.382 17.519 25.052 1.00 57.19 70 LEU A CA 1
ATOM 543 C C . LEU A 1 70 ? 7.392 17.005 26.502 1.00 57.19 70 LEU A C 1
ATOM 545 O O . LEU A 1 70 ? 6.761 17.604 27.365 1.00 57.19 70 LEU A O 1
ATOM 549 N N . ALA A 1 71 ? 8.160 15.950 26.791 1.00 46.66 71 ALA A N 1
ATOM 550 C CA . ALA A 1 71 ? 8.348 15.422 28.143 1.00 46.66 71 ALA A CA 1
ATOM 551 C C . ALA A 1 71 ? 9.239 16.303 29.053 1.00 46.66 71 ALA A C 1
ATOM 553 O O . ALA A 1 71 ? 9.238 16.101 30.262 1.00 46.66 71 ALA A O 1
ATOM 554 N N . ASN A 1 72 ? 9.976 17.281 28.507 1.00 46.47 72 ASN A N 1
ATOM 555 C CA . ASN A 1 72 ? 11.042 18.001 29.223 1.00 46.47 72 ASN A CA 1
ATOM 556 C C . ASN A 1 72 ? 10.744 19.487 29.505 1.00 46.47 72 ASN A C 1
ATOM 558 O O . ASN A 1 72 ? 11.579 20.176 30.092 1.00 46.47 72 ASN A O 1
ATOM 562 N N . VAL A 1 73 ? 9.575 20.005 29.108 1.00 52.97 73 VAL A N 1
ATOM 563 C CA . VAL A 1 73 ? 9.267 21.454 29.165 1.00 52.97 73 VAL A CA 1
ATOM 564 C C . VAL A 1 73 ? 9.114 21.981 30.601 1.00 52.97 73 VAL A C 1
ATOM 566 O O . VAL A 1 73 ? 9.276 23.171 30.841 1.00 52.97 73 VAL A O 1
ATOM 569 N N . GLY A 1 74 ? 8.899 21.102 31.582 1.00 44.50 74 GLY A N 1
ATOM 570 C CA . GLY A 1 74 ? 8.715 21.483 32.986 1.00 44.50 74 GLY A CA 1
ATOM 571 C C . GLY A 1 74 ? 9.973 21.513 33.860 1.00 44.50 74 GLY A C 1
ATOM 572 O O . GLY A 1 74 ? 9.878 21.918 35.011 1.00 44.50 74 GLY A O 1
ATOM 573 N N . SER A 1 75 ? 11.142 21.085 33.368 1.00 38.62 75 SER A N 1
ATOM 574 C CA . SER A 1 75 ? 12.317 20.884 34.240 1.00 38.62 75 SER A CA 1
ATOM 575 C C . SER A 1 75 ? 13.347 22.022 34.208 1.00 38.62 75 SER A C 1
ATOM 577 O O . SER A 1 75 ? 14.407 21.891 34.816 1.00 38.62 75 SER A O 1
ATOM 579 N N . ARG A 1 76 ? 13.080 23.125 33.490 1.00 37.97 76 ARG A N 1
ATOM 580 C CA . ARG A 1 76 ? 14.055 24.217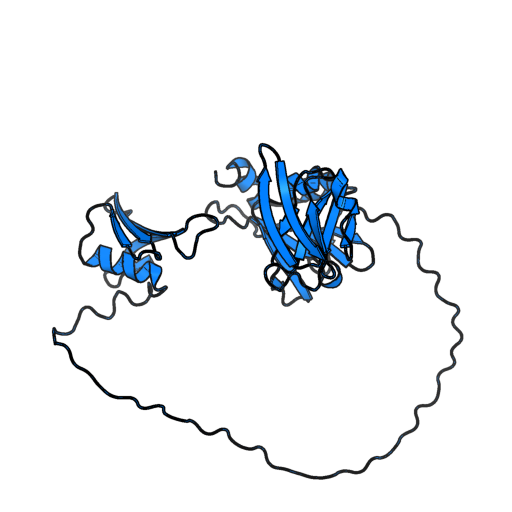 33.275 1.00 37.97 76 ARG A CA 1
ATOM 581 C C . ARG A 1 76 ? 13.627 25.610 33.750 1.00 37.97 76 ARG A C 1
ATOM 583 O O . ARG A 1 76 ? 14.353 26.562 33.495 1.00 37.97 76 ARG A O 1
ATOM 590 N N . SER A 1 77 ? 12.521 25.765 34.481 1.00 35.72 77 SER A N 1
ATOM 591 C CA . SER A 1 77 ? 12.107 27.084 34.996 1.00 35.72 77 SER A CA 1
ATOM 592 C C . SER A 1 77 ? 12.551 27.376 36.436 1.00 35.72 77 SER A C 1
ATOM 594 O O . SER A 1 77 ? 11.876 28.110 37.152 1.00 35.72 77 SER A O 1
ATOM 596 N N . THR A 1 78 ? 13.693 26.842 36.869 1.00 33.41 78 THR A N 1
ATOM 597 C CA . THR A 1 78 ? 14.385 27.324 38.073 1.00 33.41 78 THR A CA 1
ATOM 598 C C . THR A 1 78 ? 15.884 27.373 37.806 1.00 33.41 78 THR A C 1
ATOM 600 O O . THR A 1 78 ? 16.571 26.365 37.953 1.00 33.41 78 THR A O 1
ATOM 603 N N . GLY A 1 79 ? 16.395 28.539 37.404 1.00 26.64 79 GLY A N 1
ATOM 604 C CA . GLY A 1 79 ? 17.838 28.783 37.399 1.00 26.64 79 GLY A CA 1
ATOM 605 C C . GLY A 1 79 ? 18.335 29.771 36.348 1.00 26.64 79 GLY A C 1
ATOM 606 O O . GLY A 1 79 ? 18.732 29.351 35.275 1.00 26.64 79 GLY A O 1
ATOM 607 N N . VAL A 1 80 ? 18.329 31.055 36.720 1.00 28.61 80 VAL A N 1
ATOM 608 C CA . VAL A 1 80 ? 19.392 32.061 36.504 1.00 28.61 80 VAL A CA 1
ATOM 609 C C . VAL A 1 80 ? 19.908 32.334 35.075 1.00 28.61 80 VAL A C 1
ATOM 611 O O . VAL A 1 80 ? 20.427 31.487 34.361 1.00 28.61 80 VAL A O 1
ATOM 614 N N . VAL A 1 81 ? 19.838 33.619 34.727 1.00 34.69 81 VAL A N 1
ATOM 615 C CA . VAL A 1 81 ? 20.464 34.301 33.586 1.00 34.69 81 VAL A CA 1
ATOM 616 C C . VAL A 1 81 ? 21.998 34.191 33.649 1.00 34.69 81 VAL A C 1
ATOM 618 O O . VAL A 1 81 ? 22.559 34.593 34.663 1.00 34.69 81 VAL A O 1
ATOM 621 N N . ALA A 1 82 ? 22.678 33.755 32.579 1.00 26.97 82 ALA A N 1
ATOM 622 C CA . ALA A 1 82 ? 24.068 34.151 32.287 1.00 26.97 82 ALA A CA 1
ATOM 623 C C . ALA A 1 82 ? 24.500 33.825 30.836 1.00 26.97 82 ALA A C 1
ATOM 625 O O . ALA A 1 82 ? 24.417 32.684 30.398 1.00 26.97 82 ALA A O 1
ATOM 626 N N . ALA A 1 83 ? 24.903 34.900 30.151 1.00 26.59 83 ALA A N 1
ATOM 627 C CA . ALA A 1 83 ? 25.880 35.141 29.078 1.00 26.59 83 ALA A CA 1
ATOM 628 C C . ALA A 1 83 ? 26.551 34.023 28.236 1.00 26.59 83 ALA A C 1
ATOM 630 O O . ALA A 1 83 ? 26.820 32.913 28.676 1.00 26.59 83 ALA A O 1
ATOM 631 N N . GLU A 1 84 ? 26.898 34.456 27.016 1.00 30.95 84 GLU A N 1
ATOM 632 C CA . GLU A 1 84 ? 27.875 33.920 26.054 1.00 30.95 84 GLU A CA 1
ATOM 633 C C . GLU A 1 84 ? 29.203 33.443 26.677 1.00 30.95 84 GLU A C 1
ATOM 635 O O . GLU A 1 84 ? 29.757 34.155 27.510 1.00 30.95 84 GLU A O 1
ATOM 640 N N . GLN A 1 85 ? 29.760 32.320 26.193 1.00 26.91 85 GLN A N 1
ATOM 641 C CA . GLN A 1 85 ? 31.090 32.232 25.549 1.00 26.91 85 GLN A CA 1
ATOM 642 C C . GLN A 1 85 ? 31.516 30.783 25.225 1.00 26.91 85 GLN A C 1
ATOM 644 O O . GLN A 1 85 ? 31.309 29.868 26.013 1.00 26.91 85 GLN A O 1
ATOM 649 N N . ASP A 1 86 ? 32.049 30.665 24.008 1.00 25.84 86 ASP A N 1
ATOM 650 C CA . ASP A 1 86 ? 33.192 29.910 23.467 1.00 25.84 86 ASP A CA 1
ATOM 651 C C . ASP A 1 86 ? 33.836 28.682 24.157 1.00 25.84 86 ASP A C 1
ATOM 653 O O . ASP A 1 86 ? 33.925 28.569 25.375 1.00 25.84 86 ASP A O 1
ATOM 657 N N . ASP A 1 87 ? 34.423 27.871 23.267 1.00 26.56 87 ASP A N 1
ATOM 658 C CA . ASP A 1 87 ? 35.481 26.864 23.425 1.00 26.56 87 ASP A CA 1
ATOM 659 C C . ASP A 1 87 ? 35.192 25.460 23.993 1.00 26.56 87 ASP A C 1
ATOM 661 O O . ASP A 1 87 ? 34.642 25.255 25.073 1.00 26.56 87 ASP A O 1
ATOM 665 N N . GLY A 1 88 ? 35.753 24.464 23.288 1.00 24.78 88 GLY A N 1
ATOM 666 C CA . GLY A 1 88 ? 36.404 23.330 23.953 1.00 24.78 88 GLY A CA 1
ATOM 667 C C . GLY A 1 88 ? 35.878 21.931 23.636 1.00 24.78 88 GLY A C 1
ATOM 668 O O . GLY A 1 88 ? 35.075 21.359 24.364 1.00 24.78 88 GLY A O 1
ATOM 669 N N . GLU A 1 89 ? 36.427 21.346 22.580 1.00 27.95 89 GLU A N 1
ATOM 670 C CA . GLU A 1 89 ? 36.443 19.920 22.244 1.00 27.95 89 GLU A CA 1
ATOM 671 C C . GLU A 1 89 ? 36.933 19.028 23.412 1.00 27.95 89 GLU A C 1
ATOM 673 O O . GLU A 1 89 ? 38.012 19.285 23.932 1.00 27.95 89 GLU A O 1
ATOM 678 N N . VAL A 1 90 ? 36.228 17.935 23.761 1.00 27.08 90 VAL A N 1
ATOM 679 C CA . VAL A 1 90 ? 36.853 16.681 24.257 1.00 27.08 90 VAL A CA 1
ATOM 680 C C . VAL A 1 90 ? 35.990 15.469 23.873 1.00 27.08 90 VAL A C 1
ATOM 682 O O . VAL A 1 90 ? 34.949 15.188 24.469 1.00 27.08 90 VAL A O 1
ATOM 685 N N . LEU A 1 91 ? 36.474 14.714 22.886 1.00 26.56 91 LEU A N 1
ATOM 686 C CA . LEU A 1 91 ? 36.068 13.346 22.562 1.00 26.56 91 LEU A CA 1
ATOM 687 C C . LEU A 1 91 ? 36.636 12.376 23.612 1.00 26.56 91 LEU A C 1
ATOM 689 O O . LEU A 1 91 ? 37.852 12.229 23.726 1.00 26.56 91 LEU A O 1
ATOM 693 N N . LEU A 1 92 ? 35.777 11.666 24.349 1.00 28.34 92 LEU A N 1
ATOM 694 C CA . LEU A 1 92 ? 36.198 10.547 25.198 1.00 28.34 92 LEU A CA 1
ATOM 695 C C . LEU A 1 92 ? 35.997 9.214 24.467 1.00 28.34 92 LEU A C 1
ATOM 697 O O . LEU A 1 92 ? 34.900 8.661 24.393 1.00 28.34 92 LEU A O 1
ATOM 701 N N . ASN A 1 93 ? 37.115 8.716 23.937 1.00 27.48 93 ASN A N 1
ATOM 702 C CA . ASN A 1 93 ? 37.322 7.349 23.471 1.00 27.48 93 ASN A CA 1
ATOM 703 C C . ASN A 1 93 ? 37.027 6.337 24.589 1.00 27.48 93 ASN A C 1
ATOM 705 O O . ASN A 1 93 ? 37.620 6.403 25.663 1.00 27.48 93 ASN A O 1
ATOM 709 N N . THR A 1 94 ? 36.180 5.347 24.304 1.00 30.31 94 THR A N 1
ATOM 710 C CA . THR A 1 94 ? 36.052 4.128 25.120 1.00 30.31 94 THR A CA 1
ATOM 711 C C . THR A 1 94 ? 36.669 2.958 24.339 1.00 30.31 94 THR A C 1
ATOM 713 O O . THR A 1 94 ? 36.252 2.737 23.200 1.00 30.31 94 THR A O 1
ATOM 716 N N . PRO A 1 95 ? 37.658 2.213 24.874 1.00 30.09 95 PRO A N 1
ATOM 717 C CA . PRO A 1 95 ? 38.293 1.114 24.145 1.00 30.09 95 PRO A CA 1
ATOM 718 C C . PRO A 1 95 ? 37.426 -0.153 24.106 1.00 30.09 95 PRO A C 1
ATOM 720 O O . PRO A 1 95 ? 36.861 -0.570 25.117 1.00 30.09 95 PRO A O 1
ATOM 723 N N . LEU A 1 96 ? 37.389 -0.789 22.932 1.00 27.50 96 LEU A N 1
ATOM 724 C CA . LEU A 1 96 ? 36.872 -2.139 22.688 1.00 27.50 96 LEU A CA 1
ATOM 725 C C . LEU A 1 96 ? 37.743 -3.189 23.397 1.00 27.50 96 LEU A C 1
ATOM 727 O O . LEU A 1 96 ? 38.962 -3.193 23.242 1.00 27.50 96 LEU A O 1
ATOM 731 N N . SER A 1 97 ? 37.116 -4.103 24.140 1.00 30.19 97 SER A N 1
ATOM 732 C CA . SER A 1 97 ? 37.779 -5.277 24.716 1.00 30.19 97 SER A CA 1
ATOM 733 C C . SER A 1 97 ? 37.969 -6.381 23.667 1.00 30.19 97 SER A C 1
ATOM 735 O O . SER A 1 97 ? 37.033 -6.759 22.964 1.00 30.19 97 SER A O 1
ATOM 737 N N . GLU A 1 98 ? 39.193 -6.896 23.586 1.00 32.97 98 GLU A N 1
ATOM 738 C CA . GLU A 1 98 ? 39.624 -8.029 22.758 1.00 32.97 98 GLU A CA 1
ATOM 739 C C . GLU A 1 98 ? 39.085 -9.373 23.301 1.00 32.97 98 GLU A C 1
ATOM 741 O O . GLU A 1 98 ? 39.057 -9.565 24.520 1.00 32.97 98 GLU A O 1
ATOM 746 N N . PRO A 1 99 ? 38.706 -10.344 22.446 1.00 35.00 99 PRO A N 1
ATOM 747 C CA . PRO A 1 99 ? 38.461 -11.721 22.867 1.00 35.00 99 PRO A CA 1
ATOM 748 C C . PRO A 1 99 ? 39.756 -12.562 22.827 1.00 35.00 99 PRO A C 1
ATOM 750 O O . PRO A 1 99 ? 40.601 -12.356 21.951 1.00 35.00 99 PRO A O 1
ATOM 753 N N . PRO A 1 100 ? 39.929 -13.557 23.719 1.00 34.66 100 PRO A N 1
ATOM 754 C CA . PRO A 1 100 ? 41.121 -14.395 23.717 1.00 34.66 100 PRO A CA 1
ATOM 755 C C . PRO A 1 100 ? 41.098 -15.438 22.590 1.00 34.66 100 PRO A C 1
ATOM 757 O O . PRO A 1 100 ? 40.089 -16.090 22.316 1.00 34.66 100 PRO A O 1
ATOM 760 N N . ARG A 1 101 ? 42.268 -15.612 21.965 1.00 31.12 101 ARG A N 1
ATOM 761 C CA . ARG A 1 101 ? 42.585 -16.652 20.977 1.00 31.12 101 ARG A CA 1
ATOM 762 C C . ARG A 1 101 ? 42.787 -18.003 21.669 1.00 31.12 101 ARG A C 1
ATOM 764 O O . ARG A 1 101 ? 43.623 -18.117 22.560 1.00 31.12 101 ARG A O 1
ATOM 771 N N . GLY A 1 102 ? 42.105 -19.034 21.178 1.00 30.19 102 GLY A N 1
ATOM 772 C CA . GLY A 1 102 ? 42.432 -20.441 21.405 1.00 30.19 102 GLY A CA 1
ATOM 773 C C . GLY A 1 102 ? 42.404 -21.187 20.069 1.00 30.19 102 GLY A C 1
ATOM 774 O O . GLY A 1 102 ? 41.417 -21.115 19.344 1.00 30.19 102 GLY A O 1
ATOM 775 N N . ALA A 1 103 ? 43.501 -21.858 19.727 1.00 31.08 103 ALA A N 1
ATOM 776 C CA . ALA A 1 103 ? 43.642 -22.764 18.583 1.00 31.08 103 ALA A CA 1
ATOM 777 C C . ALA A 1 103 ? 43.782 -24.217 19.097 1.00 31.08 103 ALA A C 1
ATOM 779 O O . ALA A 1 103 ? 43.927 -24.412 20.302 1.00 31.08 103 ALA A O 1
ATOM 780 N N . PRO A 1 104 ? 43.927 -25.230 18.226 1.00 39.38 104 PRO A N 1
ATOM 781 C CA . PRO A 1 104 ? 42.982 -25.712 17.221 1.00 39.38 104 PRO A CA 1
ATOM 782 C C . PRO A 1 104 ? 42.569 -27.172 17.531 1.00 39.38 104 PRO A C 1
ATOM 784 O O . PRO A 1 104 ? 43.383 -27.962 18.002 1.00 39.38 104 PRO A O 1
ATOM 787 N N . ALA A 1 105 ? 41.331 -27.570 17.226 1.00 32.81 105 ALA A N 1
ATOM 788 C CA . ALA A 1 105 ? 40.908 -28.972 17.319 1.00 32.81 105 ALA A CA 1
ATOM 789 C C . ALA A 1 105 ? 40.620 -29.543 15.927 1.00 32.81 105 ALA A C 1
ATOM 791 O O . ALA A 1 105 ? 39.983 -28.914 15.085 1.00 32.81 105 ALA A O 1
ATOM 792 N N . GLN A 1 106 ? 41.182 -30.724 15.709 1.00 35.03 106 GLN A N 1
ATOM 793 C CA . GLN A 1 106 ? 41.374 -31.419 14.448 1.00 35.03 106 GLN A CA 1
ATOM 794 C C . GLN A 1 106 ? 40.071 -31.819 13.751 1.00 35.03 106 GLN A C 1
ATOM 796 O O . GLN A 1 106 ? 39.089 -32.223 14.371 1.00 35.03 106 GLN A O 1
ATOM 801 N N . ALA A 1 107 ? 40.129 -31.765 12.421 1.00 33.06 107 ALA A N 1
ATOM 802 C CA . ALA A 1 107 ? 39.157 -32.342 11.514 1.00 33.06 107 ALA A CA 1
ATOM 803 C C . ALA A 1 107 ? 39.121 -33.871 11.670 1.00 33.06 107 ALA A C 1
ATOM 805 O O . ALA A 1 107 ? 40.099 -34.556 11.377 1.00 33.06 107 ALA A O 1
ATOM 806 N N . ALA A 1 108 ? 37.969 -34.399 12.077 1.00 33.16 108 ALA A N 1
ATOM 807 C CA . ALA A 1 108 ? 37.608 -35.794 11.880 1.00 33.16 108 ALA A CA 1
ATOM 808 C C . ALA A 1 108 ? 36.453 -35.834 10.875 1.00 33.16 108 ALA A C 1
ATOM 810 O O . ALA A 1 108 ? 35.322 -35.457 11.178 1.00 33.16 108 ALA A O 1
ATOM 811 N N . ALA A 1 109 ? 36.773 -36.250 9.651 1.00 34.72 109 ALA A N 1
ATOM 812 C CA . ALA A 1 109 ? 35.798 -36.594 8.634 1.00 34.72 109 ALA A CA 1
ATOM 813 C C . ALA A 1 109 ? 34.978 -37.797 9.118 1.00 34.72 109 ALA A C 1
ATOM 815 O O . ALA A 1 109 ? 35.534 -38.862 9.382 1.00 34.72 109 ALA A O 1
ATOM 816 N N . GLN A 1 110 ? 33.661 -37.627 9.229 1.00 36.94 110 GLN A N 1
ATOM 817 C CA . GLN A 1 110 ? 32.728 -38.734 9.394 1.00 36.94 110 GLN A CA 1
ATOM 818 C C . GLN A 1 110 ? 31.757 -38.748 8.219 1.00 36.94 110 GLN A C 1
ATOM 820 O O . GLN A 1 110 ? 31.016 -37.803 7.952 1.00 36.94 110 GLN A O 1
ATOM 825 N N . SER A 1 111 ? 31.859 -39.847 7.490 1.00 33.81 111 SER A N 1
ATOM 826 C CA . SER A 1 111 ? 31.143 -40.234 6.290 1.00 33.81 111 SER A CA 1
ATOM 827 C C . SER A 1 111 ? 29.639 -40.325 6.551 1.00 33.81 111 SER A C 1
ATOM 829 O O . SER A 1 111 ? 29.202 -41.066 7.429 1.00 33.81 111 SER A O 1
ATOM 831 N N . VAL A 1 112 ? 28.840 -39.613 5.758 1.00 38.53 112 VAL A N 1
ATOM 832 C CA . VAL A 1 112 ? 27.379 -39.766 5.734 1.00 38.53 112 VAL A CA 1
ATOM 833 C C . VAL A 1 112 ? 27.030 -40.921 4.786 1.00 38.53 112 VAL A C 1
ATOM 835 O O . VAL A 1 112 ? 27.432 -40.869 3.621 1.00 38.53 112 VAL A O 1
ATOM 838 N N . PRO A 1 113 ? 26.301 -41.965 5.219 1.00 38.03 113 PRO A N 1
ATOM 839 C CA . PRO A 1 113 ? 25.805 -42.986 4.304 1.00 38.03 113 PRO A CA 1
ATOM 840 C C . PRO A 1 113 ? 24.640 -42.444 3.463 1.00 38.03 113 PRO A C 1
ATOM 842 O O . PRO A 1 113 ? 23.712 -41.814 3.970 1.00 38.03 113 PRO A O 1
ATOM 845 N N . ALA A 1 114 ? 24.712 -42.701 2.157 1.00 34.41 114 ALA A N 1
ATOM 846 C CA . ALA A 1 114 ? 23.714 -42.331 1.165 1.00 34.41 114 ALA A CA 1
ATOM 847 C C . ALA A 1 114 ? 22.359 -43.011 1.438 1.00 34.41 114 ALA A C 1
ATOM 849 O O . ALA A 1 114 ? 22.277 -44.236 1.535 1.00 34.41 114 ALA A O 1
ATOM 850 N N . ALA A 1 115 ? 21.291 -42.215 1.517 1.00 37.47 115 ALA A N 1
ATOM 851 C CA . ALA A 1 115 ? 19.918 -42.710 1.502 1.00 37.47 115 ALA A CA 1
ATOM 852 C C . ALA A 1 115 ? 19.442 -42.900 0.043 1.00 37.47 115 ALA A C 1
ATOM 854 O O . ALA A 1 115 ? 19.738 -42.052 -0.805 1.00 37.47 115 ALA A O 1
ATOM 855 N N . PRO A 1 116 ? 18.708 -43.982 -0.277 1.00 41.09 116 PRO A N 1
ATOM 856 C CA . PRO A 1 116 ? 18.306 -44.295 -1.644 1.00 41.09 116 PRO A CA 1
ATOM 857 C C . PRO A 1 116 ? 17.227 -43.329 -2.157 1.00 41.09 116 PRO A C 1
ATOM 859 O O . PRO A 1 116 ? 16.117 -43.255 -1.630 1.00 41.09 116 PRO A O 1
ATOM 862 N N . GLN A 1 117 ? 17.562 -42.605 -3.225 1.00 43.59 117 GLN A N 1
ATOM 863 C CA . GLN A 1 117 ? 16.637 -41.803 -4.019 1.00 43.59 117 GLN A CA 1
ATOM 864 C C . GLN A 1 117 ? 15.830 -42.725 -4.937 1.00 43.59 117 GLN A C 1
ATOM 866 O O . GLN A 1 117 ? 16.344 -43.199 -5.942 1.00 43.59 117 GLN A O 1
ATOM 871 N N . ASN A 1 118 ? 14.572 -42.985 -4.586 1.00 46.88 118 ASN A N 1
ATOM 872 C CA . ASN A 1 118 ? 13.551 -43.465 -5.519 1.00 46.88 118 ASN A CA 1
ATOM 873 C C . ASN A 1 118 ? 12.165 -43.076 -4.986 1.00 46.88 118 ASN A C 1
ATOM 875 O O . ASN A 1 118 ? 11.400 -43.900 -4.491 1.00 46.88 118 ASN A O 1
ATOM 879 N N . GLN A 1 119 ? 11.847 -41.785 -5.072 1.00 36.78 119 GLN A N 1
ATOM 880 C CA . GLN A 1 119 ? 10.461 -41.331 -5.138 1.00 36.78 119 GLN A CA 1
ATOM 881 C C . GLN A 1 119 ? 10.289 -40.573 -6.457 1.00 36.78 119 GLN A C 1
ATOM 883 O O . GLN A 1 119 ? 11.050 -39.633 -6.703 1.00 36.78 119 GLN A O 1
ATOM 888 N N . PRO A 1 120 ? 9.342 -40.973 -7.325 1.00 37.66 120 PRO A N 1
ATOM 889 C CA . PRO A 1 120 ? 9.023 -40.199 -8.516 1.00 37.66 120 PRO A CA 1
ATOM 890 C C . PRO A 1 120 ? 8.541 -38.797 -8.104 1.00 37.66 120 PRO A C 1
ATOM 892 O O . PRO A 1 120 ? 7.980 -38.646 -7.011 1.00 37.66 120 PRO A O 1
ATOM 895 N N . PRO A 1 121 ? 8.761 -37.761 -8.937 1.00 41.22 121 PRO A N 1
ATOM 896 C CA . PRO A 1 121 ? 8.358 -36.402 -8.614 1.00 41.22 121 PRO A CA 1
ATOM 897 C C . PRO A 1 121 ? 6.874 -36.373 -8.264 1.00 41.22 121 PRO A C 1
ATOM 899 O O . PRO A 1 121 ? 6.029 -36.789 -9.053 1.00 41.22 121 PRO A O 1
ATOM 902 N N . ARG A 1 122 ? 6.569 -35.890 -7.059 1.00 38.88 122 ARG A N 1
ATOM 903 C CA . ARG A 1 122 ? 5.208 -35.587 -6.630 1.00 38.88 122 ARG A CA 1
ATOM 904 C C . ARG A 1 122 ? 4.661 -34.564 -7.623 1.00 38.88 122 ARG A C 1
ATOM 906 O O . ARG A 1 122 ? 5.100 -33.415 -7.606 1.00 38.88 122 ARG A O 1
ATOM 913 N N . GLU A 1 123 ? 3.774 -35.004 -8.512 1.00 40.12 123 GLU A N 1
ATOM 914 C CA . GLU A 1 123 ? 3.012 -34.133 -9.404 1.00 40.12 123 GLU A CA 1
ATOM 915 C C . GLU A 1 123 ? 2.459 -32.972 -8.574 1.00 40.12 123 GLU A C 1
ATOM 917 O O . GLU A 1 123 ? 1.713 -33.163 -7.609 1.00 40.12 123 GLU A O 1
ATOM 922 N N . GLN A 1 124 ? 2.930 -31.765 -8.889 1.00 40.97 124 GLN A N 1
ATOM 923 C CA . GLN A 1 124 ? 2.442 -30.543 -8.272 1.00 40.97 124 GLN A CA 1
ATOM 924 C C . GLN A 1 124 ? 0.946 -30.444 -8.587 1.00 40.97 124 GLN A C 1
ATOM 926 O O . GLN A 1 124 ? 0.584 -30.566 -9.760 1.00 40.97 124 GLN A O 1
ATOM 931 N N . PRO A 1 125 ? 0.071 -30.217 -7.591 1.00 41.62 125 PRO A N 1
ATOM 932 C CA . PRO A 1 125 ? -1.331 -29.964 -7.866 1.00 41.62 125 PRO A CA 1
ATOM 933 C C . PRO A 1 125 ? -1.415 -28.800 -8.849 1.00 41.62 125 PRO A C 1
ATOM 935 O O . PRO A 1 125 ? -0.850 -27.733 -8.592 1.00 41.62 125 PRO A O 1
ATOM 938 N N . SER A 1 126 ? -2.084 -29.024 -9.979 1.00 43.19 126 SER A N 1
ATOM 939 C CA . SER A 1 126 ? -2.461 -27.978 -10.923 1.00 43.19 126 SER A CA 1
ATOM 940 C C . SER A 1 126 ? -3.024 -26.807 -10.125 1.00 43.19 126 SER A C 1
ATOM 942 O O . SER A 1 126 ? -4.036 -26.972 -9.440 1.00 43.19 126 SER A O 1
ATOM 944 N N . ALA A 1 127 ? -2.319 -25.675 -10.138 1.00 59.59 127 ALA A N 1
ATOM 945 C CA . ALA A 1 127 ? -2.638 -24.537 -9.294 1.00 59.59 127 ALA A CA 1
ATOM 946 C C . ALA A 1 127 ? -4.078 -24.100 -9.569 1.00 59.59 127 ALA A C 1
ATOM 948 O O . ALA A 1 127 ? -4.379 -23.590 -10.651 1.00 59.59 127 ALA A O 1
ATOM 949 N N . GLU A 1 128 ? -4.968 -24.311 -8.597 1.00 63.28 128 GLU A N 1
ATOM 950 C CA . GLU A 1 128 ? -6.259 -23.637 -8.601 1.00 63.28 128 GLU A CA 1
ATOM 951 C C . GLU A 1 128 ? -6.014 -22.141 -8.837 1.00 63.28 128 GLU A C 1
ATOM 953 O O . GLU A 1 128 ? -5.023 -21.589 -8.333 1.00 63.28 128 GLU A O 1
ATOM 958 N N . PRO A 1 129 ? -6.866 -21.467 -9.628 1.00 79.50 129 PRO A N 1
ATOM 959 C CA . PRO A 1 129 ? -6.678 -20.053 -9.885 1.00 79.50 129 PRO A CA 1
ATOM 960 C C . PRO A 1 129 ? -6.632 -19.310 -8.548 1.00 79.50 129 PRO A C 1
ATOM 962 O O .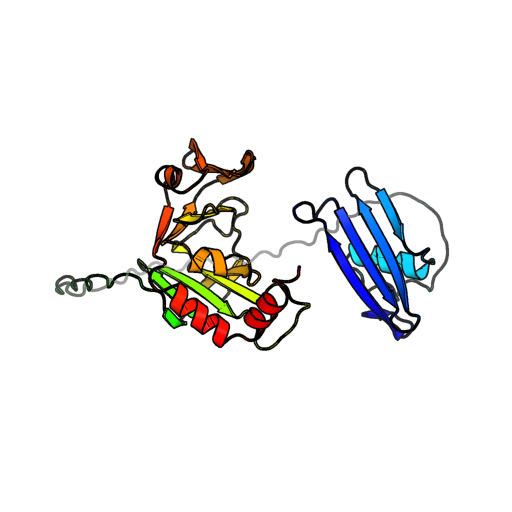 PRO A 1 129 ? -7.471 -19.524 -7.675 1.00 79.50 129 PRO A O 1
ATOM 965 N N . ALA A 1 130 ? -5.642 -18.437 -8.387 1.00 93.25 130 ALA A N 1
ATOM 966 C CA . ALA A 1 130 ? -5.499 -17.625 -7.189 1.00 93.25 130 ALA A CA 1
ATOM 967 C C . ALA A 1 130 ? -6.748 -16.737 -7.015 1.00 93.25 130 ALA A C 1
ATOM 969 O O . ALA A 1 130 ? -6.993 -15.819 -7.803 1.00 93.25 130 ALA A O 1
ATOM 970 N N . VAL A 1 131 ? -7.562 -17.037 -5.998 1.00 97.06 131 VAL A N 1
ATOM 971 C CA . VAL A 1 131 ? -8.814 -16.332 -5.688 1.00 97.06 131 VAL A CA 1
ATOM 972 C C . VAL A 1 131 ? -8.740 -15.752 -4.283 1.00 97.06 131 VAL A C 1
ATOM 974 O O . VAL A 1 131 ? -8.389 -16.431 -3.318 1.00 97.06 131 VAL A O 1
ATOM 977 N N . TRP A 1 132 ? -9.115 -14.483 -4.160 1.00 98.31 132 TRP A N 1
ATOM 978 C CA . TRP A 1 132 ? -9.189 -13.801 -2.880 1.00 98.31 132 TRP A CA 1
ATOM 979 C C . TRP A 1 132 ? -10.294 -14.367 -1.996 1.00 98.31 132 TRP A C 1
ATOM 981 O O . TRP A 1 132 ? -11.435 -14.569 -2.422 1.00 98.31 132 TRP A O 1
ATOM 991 N N . ARG A 1 133 ? -9.970 -14.517 -0.716 1.00 98.19 133 ARG A N 1
ATOM 992 C CA . ARG A 1 133 ? -10.860 -15.006 0.335 1.00 98.19 133 ARG A CA 1
ATOM 993 C C . ARG A 1 133 ? -10.730 -14.158 1.590 1.00 98.19 133 ARG A C 1
ATOM 995 O O . ARG A 1 133 ? -9.687 -13.568 1.853 1.00 98.19 133 ARG A O 1
ATOM 1002 N N . TYR A 1 134 ? -11.801 -14.103 2.373 1.00 98.56 134 TYR A N 1
ATOM 1003 C CA . TYR A 1 134 ? -11.754 -13.565 3.727 1.00 98.56 134 TYR A CA 1
ATOM 1004 C C . TYR A 1 134 ? -11.680 -14.717 4.723 1.00 98.56 134 TYR A C 1
ATOM 1006 O O . TYR A 1 134 ? -12.514 -15.620 4.685 1.00 98.56 134 TYR A O 1
ATOM 1014 N N . GLY A 1 135 ? -10.693 -14.694 5.611 1.00 97.69 135 GLY A N 1
ATOM 1015 C CA . GLY A 1 135 ? -10.464 -15.782 6.555 1.00 97.69 135 GLY A CA 1
ATOM 1016 C C . GLY A 1 135 ? -9.157 -15.628 7.318 1.00 97.69 135 GLY A C 1
ATOM 1017 O O . GLY A 1 135 ? -8.466 -14.616 7.201 1.00 97.69 135 GLY A O 1
ATOM 1018 N N . ASN A 1 136 ? -8.811 -16.646 8.099 1.00 97.88 136 ASN A N 1
ATOM 1019 C CA . ASN A 1 136 ? -7.543 -16.677 8.813 1.00 97.88 136 ASN A CA 1
ATOM 1020 C C . ASN A 1 136 ? -6.402 -17.083 7.866 1.00 97.88 136 ASN A C 1
ATOM 1022 O O . ASN A 1 136 ? -6.409 -18.186 7.329 1.00 97.88 136 ASN A O 1
ATOM 1026 N N . HIS A 1 137 ? -5.423 -16.200 7.686 1.00 97.31 137 HIS A N 1
ATOM 1027 C CA . HIS A 1 137 ? -4.181 -16.470 6.967 1.00 97.31 137 HIS A CA 1
ATOM 1028 C C . HIS A 1 137 ? -3.061 -16.812 7.968 1.00 97.31 137 HIS A C 1
ATOM 1030 O O . HIS A 1 137 ? -2.929 -16.100 8.971 1.00 97.31 137 HIS A O 1
ATOM 1036 N N . PRO A 1 138 ? -2.199 -17.816 7.715 1.00 94.56 138 PRO A N 1
ATOM 1037 C CA . PRO A 1 138 ? -1.149 -18.223 8.656 1.00 94.56 138 PRO A CA 1
ATOM 1038 C C . PRO A 1 138 ? -0.213 -17.083 9.087 1.00 94.56 138 PRO A C 1
ATOM 1040 O O . PRO A 1 138 ? 0.162 -16.985 10.257 1.00 94.56 138 PRO A O 1
ATOM 1043 N N . LEU A 1 139 ? 0.123 -16.176 8.163 1.00 95.06 139 LEU A N 1
ATOM 1044 C CA . LEU A 1 139 ? 0.990 -15.029 8.451 1.00 95.06 139 LEU A CA 1
ATOM 1045 C C . LEU A 1 139 ? 0.208 -13.770 8.832 1.00 95.06 139 LEU A C 1
ATOM 1047 O O . LEU A 1 139 ? 0.626 -13.034 9.723 1.00 95.06 139 LEU A O 1
ATOM 1051 N N . PHE A 1 140 ? -0.934 -13.521 8.185 1.00 96.44 140 PHE A N 1
ATOM 1052 C CA . PHE A 1 140 ? -1.638 -12.235 8.298 1.00 96.44 140 PHE A CA 1
ATOM 1053 C C . PHE A 1 140 ? -2.761 -12.250 9.338 1.00 96.44 140 PHE A C 1
ATOM 1055 O O . PHE A 1 140 ? -3.309 -11.192 9.641 1.00 96.44 140 PHE A O 1
ATOM 1062 N N . GLY A 1 141 ? -3.099 -13.412 9.903 1.00 95.75 141 GLY A N 1
ATOM 1063 C CA . GLY A 1 141 ? -4.290 -13.573 10.731 1.00 95.75 141 GLY A CA 1
ATOM 1064 C C . GLY A 1 141 ? -5.572 -13.353 9.923 1.00 95.75 141 GLY A C 1
ATOM 1065 O O . GLY A 1 141 ? -5.602 -13.558 8.705 1.00 95.75 141 GLY A O 1
ATOM 1066 N N . GLN A 1 142 ? -6.634 -12.910 10.597 1.00 97.12 142 GLN A N 1
ATOM 1067 C CA . GLN A 1 142 ? -7.919 -12.616 9.965 1.00 97.12 142 GLN A CA 1
ATOM 1068 C C . GLN A 1 142 ? -7.782 -11.495 8.921 1.00 97.12 142 GLN A C 1
ATOM 1070 O O . GLN A 1 142 ? -7.583 -10.333 9.271 1.00 97.12 142 GLN A O 1
ATOM 1075 N N . SER A 1 143 ? -7.912 -11.834 7.641 1.00 98.25 143 SER A N 1
ATOM 1076 C CA . SER A 1 143 ? -7.601 -10.932 6.529 1.00 98.25 143 SER A CA 1
ATOM 1077 C C . SER A 1 143 ? -8.435 -11.234 5.284 1.00 98.25 143 SER A C 1
ATOM 1079 O O . SER A 1 143 ? -8.939 -12.346 5.120 1.00 98.25 143 SER A O 1
ATOM 1081 N N . ALA A 1 144 ? -8.568 -10.246 4.396 1.00 98.56 144 ALA A N 1
ATOM 1082 C CA . ALA A 1 144 ? -8.915 -10.492 2.998 1.00 98.56 144 ALA A CA 1
ATOM 1083 C C . ALA A 1 144 ? -7.604 -10.711 2.237 1.00 98.56 144 ALA A C 1
ATOM 1085 O O . ALA A 1 144 ? -6.801 -9.786 2.177 1.00 98.56 144 ALA A O 1
ATOM 1086 N N . HIS A 1 145 ? -7.359 -11.909 1.715 1.00 98.50 145 HIS A N 1
ATOM 1087 C CA . HIS A 1 145 ? -6.061 -12.282 1.151 1.00 98.50 145 HIS A CA 1
ATOM 1088 C C . HIS A 1 145 ? -6.190 -13.230 -0.038 1.00 98.50 145 HIS A C 1
ATOM 1090 O O . HIS A 1 145 ? -7.235 -13.847 -0.247 1.00 98.50 145 HIS A O 1
ATOM 1096 N N . VAL A 1 146 ? -5.093 -13.374 -0.774 1.00 98.19 146 VAL A N 1
ATOM 1097 C CA . VAL A 1 146 ? -4.899 -14.382 -1.813 1.00 98.19 146 VAL A CA 1
ATOM 1098 C C . VAL A 1 146 ? -3.485 -14.944 -1.724 1.00 98.19 146 VAL A C 1
ATOM 1100 O O . VAL A 1 146 ? -2.545 -14.216 -1.399 1.00 98.19 146 VAL A O 1
ATOM 1103 N N . ASP A 1 147 ? -3.358 -16.226 -2.049 1.00 96.81 147 ASP A N 1
ATOM 1104 C CA . ASP A 1 147 ? -2.089 -16.920 -2.234 1.00 96.81 147 ASP A CA 1
ATOM 1105 C C . ASP A 1 147 ? -1.881 -17.146 -3.736 1.00 96.81 147 ASP A C 1
ATOM 1107 O O . ASP A 1 147 ? -2.780 -17.625 -4.428 1.00 96.81 147 ASP A O 1
ATOM 1111 N N . SER A 1 148 ? -0.721 -16.765 -4.264 1.00 93.31 148 SER A N 1
ATOM 1112 C CA . SER A 1 148 ? -0.399 -16.846 -5.688 1.00 93.31 148 SER A CA 1
ATOM 1113 C C . SER A 1 148 ? 1.089 -17.120 -5.876 1.00 93.31 148 SER A C 1
ATOM 1115 O O . SER A 1 148 ? 1.929 -16.287 -5.548 1.00 93.31 148 SER A O 1
ATOM 1117 N N . GLY A 1 149 ? 1.425 -18.284 -6.439 1.00 86.56 149 GLY A N 1
ATOM 1118 C CA . GLY A 1 149 ? 2.812 -18.634 -6.767 1.00 86.56 149 GLY A CA 1
ATOM 1119 C C . GLY A 1 149 ? 3.739 -18.753 -5.551 1.00 86.56 149 GLY A C 1
ATOM 1120 O O . GLY A 1 149 ? 4.894 -18.354 -5.639 1.00 86.56 149 GLY A O 1
ATOM 1121 N N . GLY A 1 150 ? 3.230 -19.267 -4.425 1.00 90.62 150 GLY A N 1
ATOM 1122 C CA . GLY A 1 150 ? 3.989 -19.423 -3.174 1.00 90.62 150 GLY A CA 1
ATOM 1123 C C . GLY A 1 150 ? 4.094 -18.152 -2.328 1.00 90.62 150 GLY A C 1
ATOM 1124 O O . GLY A 1 150 ? 4.671 -18.185 -1.247 1.00 90.62 150 GLY A O 1
ATOM 1125 N N . GLU A 1 151 ? 3.507 -17.054 -2.794 1.00 96.25 151 GLU A N 1
ATOM 1126 C CA . GLU A 1 151 ? 3.489 -15.773 -2.106 1.00 96.25 151 GLU A CA 1
ATOM 1127 C C . GLU A 1 151 ? 2.055 -15.342 -1.770 1.00 96.25 151 GLU A C 1
ATOM 1129 O O . GLU A 1 151 ? 1.101 -15.804 -2.396 1.00 96.25 151 GLU A O 1
ATOM 1134 N N . SER A 1 152 ? 1.895 -14.419 -0.824 1.00 97.75 152 SER A N 1
ATOM 1135 C CA . SER A 1 152 ? 0.589 -13.965 -0.345 1.00 97.75 152 SER A CA 1
ATOM 1136 C C . SER A 1 152 ? 0.512 -12.446 -0.268 1.00 97.75 152 SER A C 1
ATOM 1138 O O . SER A 1 152 ? 1.457 -11.771 0.144 1.00 97.75 152 SER A O 1
ATOM 1140 N N . VAL A 1 153 ? -0.661 -11.903 -0.581 1.00 98.25 153 VAL A N 1
ATOM 1141 C CA . VAL A 1 153 ? -1.015 -10.496 -0.352 1.00 98.25 153 VAL A CA 1
ATOM 1142 C C . VAL A 1 153 ? -2.365 -10.418 0.338 1.00 98.25 153 VAL A C 1
ATOM 1144 O O . VAL A 1 153 ? -3.259 -11.216 0.059 1.00 98.25 153 VAL A O 1
ATOM 1147 N N . GLY A 1 154 ? -2.531 -9.458 1.244 1.00 97.81 154 GLY A N 1
ATOM 1148 C CA . GLY A 1 154 ? -3.818 -9.230 1.874 1.00 97.81 154 GLY A CA 1
ATOM 1149 C C . GLY A 1 154 ? -3.964 -7.891 2.577 1.00 97.81 154 GLY A C 1
ATOM 1150 O O . GLY A 1 154 ? -3.000 -7.176 2.840 1.00 97.81 154 GLY A O 1
ATOM 1151 N N . LEU A 1 155 ? -5.216 -7.586 2.901 1.00 98.19 155 LEU A N 1
ATOM 1152 C CA . LEU A 1 155 ? -5.639 -6.428 3.673 1.00 98.19 155 LEU A CA 1
ATOM 1153 C C . LEU A 1 155 ? -6.157 -6.891 5.036 1.00 98.19 155 LEU A C 1
ATOM 1155 O O . LEU A 1 155 ? -6.909 -7.870 5.141 1.00 98.19 155 LEU A O 1
ATOM 1159 N N . VAL A 1 156 ? -5.762 -6.174 6.085 1.00 97.44 156 VAL A N 1
ATOM 1160 C CA . VAL A 1 156 ? -6.087 -6.495 7.478 1.00 97.44 156 VAL A CA 1
ATOM 1161 C C . VAL A 1 156 ? -6.669 -5.277 8.182 1.00 97.44 156 VAL A C 1
ATOM 1163 O O . VAL A 1 156 ? -6.267 -4.146 7.934 1.00 97.44 156 VAL A O 1
ATOM 1166 N N . CYS A 1 157 ? -7.614 -5.524 9.086 1.00 95.75 157 CYS A N 1
ATOM 1167 C CA . CYS A 1 157 ? -8.135 -4.519 10.007 1.00 95.75 157 CYS A CA 1
ATOM 1168 C C . CYS A 1 157 ? -7.024 -4.109 10.984 1.00 95.75 157 CYS A C 1
ATOM 1170 O O . CYS A 1 157 ? -6.548 -4.954 11.746 1.00 95.75 157 CYS A O 1
ATOM 1172 N N . ALA A 1 158 ? -6.606 -2.842 10.969 1.00 92.81 158 ALA A N 1
ATOM 1173 C CA . ALA A 1 158 ? -5.463 -2.396 11.767 1.00 92.81 158 ALA A CA 1
ATOM 1174 C C . ALA A 1 158 ? -5.715 -2.460 13.278 1.00 92.81 158 ALA A C 1
ATOM 1176 O O . ALA A 1 158 ? -4.806 -2.728 14.064 1.00 92.81 158 ALA A O 1
ATOM 1177 N N . PHE A 1 159 ? -6.959 -2.234 13.694 1.00 89.31 159 PHE A N 1
ATOM 1178 C CA . PHE A 1 159 ? -7.375 -2.344 15.083 1.00 89.31 159 PHE A CA 1
ATOM 1179 C C . PHE A 1 159 ? -8.873 -2.619 15.183 1.00 89.31 159 PHE A C 1
ATOM 1181 O O . PHE A 1 159 ? -9.659 -2.307 14.290 1.00 89.31 159 PHE A O 1
ATOM 1188 N N . ARG A 1 160 ? -9.275 -3.217 16.305 1.00 82.06 160 ARG A N 1
ATOM 1189 C CA . ARG A 1 160 ? -10.687 -3.414 16.634 1.00 82.06 160 ARG A CA 1
ATOM 1190 C C . ARG A 1 160 ? -11.226 -2.151 17.306 1.00 82.06 160 ARG A C 1
ATOM 1192 O O . ARG A 1 160 ? -10.534 -1.560 18.126 1.00 82.06 160 ARG A O 1
ATOM 1199 N N . GLY A 1 161 ? -12.465 -1.781 16.992 1.00 88.56 161 GLY A N 1
ATOM 1200 C CA . GLY A 1 161 ? -13.127 -0.596 17.548 1.00 88.56 161 GLY A CA 1
ATOM 1201 C C . GLY A 1 161 ? -13.184 0.572 16.569 1.00 88.56 161 GLY A C 1
ATOM 1202 O O . GLY A 1 161 ? -12.997 0.385 15.369 1.00 88.56 161 GLY A O 1
ATOM 1203 N N . VAL A 1 162 ? -13.501 1.757 17.086 1.00 88.19 162 VAL A N 1
ATOM 1204 C CA . VAL A 1 162 ? -13.625 3.000 16.318 1.00 88.19 162 VAL A CA 1
ATOM 1205 C C . VAL A 1 162 ? -12.772 4.058 17.001 1.00 88.19 162 VAL A C 1
ATOM 1207 O O . VAL A 1 162 ? -12.982 4.346 18.175 1.00 88.19 162 VAL A O 1
ATOM 1210 N N . ASP A 1 163 ? -11.816 4.610 16.263 1.00 83.00 163 ASP A N 1
ATOM 1211 C CA . ASP A 1 163 ? -10.967 5.717 16.693 1.00 83.00 163 ASP A CA 1
ATOM 1212 C C . ASP A 1 163 ? -10.692 6.592 15.469 1.00 83.00 163 ASP A C 1
ATOM 1214 O O . ASP A 1 163 ? -9.878 6.239 14.618 1.00 83.00 163 ASP A O 1
ATOM 1218 N N . LEU A 1 164 ? -11.424 7.702 15.360 1.00 79.44 164 LEU A N 1
ATOM 1219 C CA . LEU A 1 164 ? -11.330 8.618 14.219 1.00 79.44 164 LEU A CA 1
ATOM 1220 C C . LEU A 1 164 ? -10.047 9.463 14.240 1.00 79.44 164 LEU A C 1
ATOM 1222 O O . LEU A 1 164 ? -9.745 10.127 13.257 1.00 79.44 164 LEU A O 1
ATOM 1226 N N . MET A 1 165 ? -9.271 9.426 15.331 1.00 81.19 165 MET A N 1
ATOM 1227 C CA . MET A 1 165 ? -7.960 10.079 15.390 1.00 81.19 165 MET A CA 1
ATOM 1228 C C . MET A 1 165 ? -6.858 9.215 14.763 1.00 81.19 165 MET A C 1
ATOM 1230 O O . MET A 1 165 ? -5.747 9.697 14.541 1.00 81.19 165 MET A O 1
ATOM 1234 N N . ARG A 1 166 ? -7.138 7.934 14.480 1.00 81.81 166 ARG A N 1
ATOM 1235 C CA . ARG A 1 166 ? -6.201 7.010 13.833 1.00 81.81 166 ARG A CA 1
ATOM 1236 C C . ARG A 1 166 ? -6.527 6.880 12.351 1.00 81.81 166 ARG A C 1
ATOM 1238 O O . ARG A 1 166 ? -7.478 6.205 11.982 1.00 81.81 166 ARG A O 1
ATOM 1245 N N . SER A 1 167 ? -5.665 7.444 11.512 1.00 80.75 167 SER A N 1
ATOM 1246 C CA . SER A 1 167 ? -5.776 7.356 10.048 1.00 80.75 167 SER A CA 1
ATOM 1247 C C . SER A 1 167 ? -5.434 5.969 9.486 1.00 80.75 167 SER A C 1
ATOM 1249 O O . SER A 1 167 ? -5.825 5.620 8.380 1.00 80.75 167 SER A O 1
ATOM 1251 N N . GLU A 1 168 ? -4.700 5.155 10.241 1.00 88.62 168 GLU A N 1
ATOM 1252 C CA . GLU A 1 168 ? -4.205 3.845 9.813 1.00 88.62 168 GLU A CA 1
ATOM 1253 C C . GLU A 1 168 ? -5.235 2.751 10.141 1.00 88.62 168 GLU A C 1
ATOM 1255 O O . GLU A 1 168 ? -5.084 2.012 11.119 1.00 88.62 168 GLU A O 1
ATOM 1260 N N . THR A 1 169 ? -6.322 2.667 9.375 1.00 92.25 169 THR A N 1
ATOM 1261 C CA . THR A 1 169 ? -7.415 1.704 9.615 1.00 92.25 169 THR A CA 1
ATOM 1262 C C . THR A 1 169 ? -7.218 0.371 8.884 1.00 92.25 169 THR A C 1
ATOM 1264 O O . THR A 1 169 ? -7.812 -0.648 9.267 1.00 92.25 169 THR A O 1
ATOM 1267 N N . VAL A 1 170 ? -6.324 0.345 7.891 1.00 94.94 170 VAL A N 1
ATOM 1268 C CA . VAL A 1 170 ? -5.989 -0.811 7.054 1.00 94.94 170 VAL A CA 1
ATOM 1269 C C . VAL A 1 170 ? -4.493 -1.108 7.139 1.00 94.94 170 VAL A C 1
ATOM 1271 O O . VAL A 1 170 ? -3.654 -0.213 7.092 1.00 94.94 170 VAL A O 1
ATOM 1274 N N . LEU A 1 171 ? -4.138 -2.388 7.223 1.00 96.38 171 LEU A N 1
ATOM 1275 C CA . LEU A 1 171 ? -2.765 -2.856 7.035 1.00 96.38 171 LEU A CA 1
ATOM 1276 C C . LEU A 1 171 ? -2.698 -3.642 5.728 1.00 96.38 171 LEU A C 1
ATOM 1278 O O . LEU A 1 171 ? -3.383 -4.656 5.575 1.00 96.38 171 LEU A O 1
ATOM 1282 N N . PHE A 1 172 ? -1.871 -3.181 4.798 1.00 97.12 172 PHE A N 1
ATOM 1283 C CA . PHE A 1 172 ? -1.533 -3.890 3.573 1.00 97.12 172 PHE A CA 1
ATOM 1284 C C . PHE A 1 172 ? -0.337 -4.792 3.872 1.00 97.12 172 PHE A C 1
ATOM 1286 O O . PHE A 1 172 ? 0.746 -4.311 4.202 1.00 97.12 172 PHE A O 1
ATOM 1293 N N . ARG A 1 173 ? -0.524 -6.108 3.758 1.00 98.12 173 ARG A N 1
ATOM 1294 C CA . ARG A 1 173 ? 0.519 -7.105 4.011 1.00 98.12 173 ARG A CA 1
ATOM 1295 C C . ARG A 1 173 ? 0.881 -7.875 2.754 1.00 98.12 173 ARG A C 1
ATOM 1297 O O . ARG A 1 173 ? -0.003 -8.280 2.001 1.00 98.12 173 ARG A O 1
ATOM 1304 N N . ILE A 1 174 ? 2.175 -8.116 2.576 1.00 98.25 174 ILE A N 1
ATOM 1305 C CA . ILE A 1 174 ? 2.716 -8.976 1.521 1.00 98.25 174 ILE A CA 1
ATOM 1306 C C . ILE A 1 174 ? 3.781 -9.910 2.088 1.00 98.25 174 ILE A C 1
ATOM 1308 O O . ILE A 1 174 ? 4.478 -9.574 3.048 1.00 98.25 174 ILE A O 1
ATOM 1312 N N . THR A 1 175 ? 3.939 -11.083 1.493 1.00 97.88 175 THR A N 1
ATOM 1313 C CA . THR A 1 175 ? 5.150 -11.888 1.677 1.00 97.88 175 THR A CA 1
ATOM 1314 C C . THR A 1 175 ? 6.302 -11.291 0.868 1.00 97.88 175 THR A C 1
ATOM 1316 O O . THR A 1 175 ? 6.106 -10.577 -0.119 1.00 97.88 175 THR A O 1
ATOM 1319 N N . ARG A 1 176 ? 7.535 -11.534 1.325 1.00 95.31 176 ARG A N 1
ATOM 1320 C CA . ARG A 1 176 ? 8.721 -10.829 0.823 1.00 95.31 176 ARG A CA 1
ATOM 1321 C C . ARG A 1 176 ? 9.000 -11.081 -0.661 1.00 95.31 176 ARG A C 1
ATOM 1323 O O . ARG A 1 176 ? 9.524 -10.186 -1.315 1.00 95.31 176 ARG A O 1
ATOM 1330 N N . GLY A 1 177 ? 8.673 -12.255 -1.196 1.00 95.12 177 GLY A N 1
ATOM 1331 C CA . GLY A 1 177 ? 8.975 -12.595 -2.584 1.00 95.12 177 GLY A CA 1
ATOM 1332 C C . GLY A 1 177 ? 8.072 -11.913 -3.614 1.00 95.12 177 GLY A C 1
ATOM 1333 O O . GLY A 1 177 ? 8.435 -11.895 -4.791 1.00 95.12 177 GLY A O 1
ATOM 1334 N N . LEU A 1 178 ? 6.952 -11.292 -3.207 1.00 95.56 178 LEU A N 1
ATOM 1335 C CA . LEU A 1 178 ? 6.177 -10.422 -4.107 1.00 95.56 178 LEU A CA 1
ATOM 1336 C C . LEU A 1 178 ? 6.936 -9.157 -4.477 1.00 95.56 178 LEU A C 1
ATOM 1338 O O . LEU A 1 178 ? 6.874 -8.737 -5.629 1.00 95.56 178 LEU A O 1
ATOM 1342 N N . SER A 1 179 ? 7.618 -8.552 -3.502 1.00 95.44 179 SER A N 1
ATOM 1343 C CA . SER A 1 179 ? 8.381 -7.333 -3.733 1.00 95.44 179 SER A CA 1
ATOM 1344 C C . SER A 1 179 ? 9.591 -7.219 -2.799 1.00 95.44 179 SER A C 1
ATOM 1346 O O . SER A 1 179 ? 9.524 -6.549 -1.760 1.00 95.44 179 SER A O 1
ATOM 1348 N N . PRO A 1 180 ? 10.711 -7.890 -3.123 1.00 93.88 180 PRO A N 1
ATOM 1349 C CA . PRO A 1 180 ? 11.862 -7.985 -2.231 1.00 93.88 180 PRO A CA 1
ATOM 1350 C C . PRO A 1 180 ? 12.536 -6.648 -1.907 1.00 93.88 180 PRO A C 1
ATOM 1352 O O . PRO A 1 180 ? 13.105 -6.530 -0.820 1.00 93.88 180 PRO A O 1
ATOM 1355 N N . GLN A 1 181 ? 12.485 -5.657 -2.811 1.00 94.56 181 GLN A N 1
ATOM 1356 C CA . GLN A 1 181 ? 13.084 -4.333 -2.589 1.00 94.56 181 GLN A CA 1
ATOM 1357 C C . GLN A 1 181 ? 12.097 -3.308 -2.019 1.00 94.56 181 GLN A C 1
ATOM 1359 O O . GLN A 1 181 ? 12.471 -2.158 -1.804 1.00 94.56 181 GLN A O 1
ATOM 1364 N N . SER A 1 182 ? 10.860 -3.703 -1.696 1.00 94.69 182 SER A N 1
ATOM 1365 C CA . SER A 1 182 ? 9.849 -2.791 -1.134 1.00 94.69 182 SER A CA 1
ATOM 1366 C C . SER A 1 182 ? 10.164 -2.238 0.256 1.00 94.69 182 SER A C 1
ATOM 1368 O O . SER A 1 182 ? 9.429 -1.388 0.745 1.00 94.69 182 SER A O 1
ATOM 1370 N N . THR A 1 183 ? 11.254 -2.671 0.891 1.00 96.31 183 THR A N 1
ATOM 1371 C CA . THR A 1 183 ? 11.772 -2.084 2.137 1.00 96.31 183 THR A CA 1
ATOM 1372 C C . THR A 1 183 ? 12.760 -0.942 1.903 1.00 96.31 183 THR A C 1
ATOM 1374 O O . THR A 1 183 ? 13.199 -0.309 2.861 1.00 96.31 183 THR A O 1
ATOM 1377 N N . THR A 1 184 ? 13.149 -0.691 0.653 1.00 94.94 184 THR A N 1
ATOM 1378 C CA . THR A 1 184 ? 14.065 0.387 0.281 1.00 94.94 184 THR A CA 1
ATOM 1379 C C . THR A 1 184 ? 13.269 1.512 -0.387 1.00 94.94 184 THR A C 1
ATOM 1381 O O . THR A 1 184 ? 12.541 1.246 -1.348 1.00 94.94 184 THR A O 1
ATOM 1384 N N . PRO A 1 185 ? 13.381 2.768 0.087 1.00 92.69 185 PRO A N 1
ATOM 1385 C CA . PRO A 1 185 ? 12.642 3.891 -0.483 1.00 92.69 185 PRO A CA 1
ATOM 1386 C C . PRO A 1 185 ? 12.826 4.003 -1.998 1.00 92.69 185 PRO A C 1
ATOM 1388 O O . PRO A 1 185 ? 13.948 3.946 -2.498 1.00 92.69 185 PRO A O 1
ATOM 1391 N N . GLY A 1 186 ? 11.716 4.138 -2.725 1.00 92.31 186 GLY A N 1
ATOM 1392 C CA . GLY A 1 186 ? 11.725 4.311 -4.178 1.00 92.31 186 GLY A CA 1
ATOM 1393 C C . GLY A 1 186 ? 12.140 3.077 -4.981 1.00 92.31 186 GLY A C 1
ATOM 1394 O O . GLY A 1 186 ? 12.366 3.209 -6.176 1.00 92.31 186 GLY A O 1
ATOM 1395 N N . ARG A 1 187 ? 12.272 1.888 -4.374 1.00 95.25 187 ARG A N 1
ATOM 1396 C CA . ARG A 1 187 ? 12.724 0.667 -5.077 1.00 95.25 187 ARG A CA 1
ATOM 1397 C C . ARG A 1 187 ? 11.614 -0.306 -5.470 1.00 95.25 187 ARG A C 1
ATOM 1399 O O . ARG A 1 187 ? 11.881 -1.328 -6.101 1.00 95.25 187 ARG A O 1
ATOM 1406 N N . SER A 1 188 ? 10.376 0.009 -5.110 1.00 92.75 188 SER A N 1
ATOM 1407 C CA . SER A 1 188 ? 9.201 -0.782 -5.455 1.00 92.75 188 SER A CA 1
ATOM 1408 C C . SER A 1 188 ? 8.034 0.127 -5.787 1.00 92.75 188 SER A C 1
ATOM 1410 O O . SER A 1 188 ? 7.836 1.168 -5.155 1.00 92.75 188 SER A O 1
ATOM 1412 N N . SER A 1 189 ? 7.261 -0.273 -6.790 1.00 94.38 189 SER A N 1
ATOM 1413 C CA . SER A 1 189 ? 6.001 0.362 -7.152 1.00 94.38 189 SER A CA 1
ATOM 1414 C C . SER A 1 189 ? 4.889 -0.674 -7.246 1.00 94.38 189 SER A C 1
ATOM 1416 O O . SER A 1 189 ? 5.107 -1.792 -7.714 1.00 94.38 189 SER A O 1
ATOM 1418 N N . ILE A 1 190 ? 3.681 -0.288 -6.838 1.00 94.50 190 ILE A N 1
ATOM 1419 C CA . ILE A 1 190 ? 2.470 -1.076 -7.083 1.00 94.50 190 ILE A CA 1
ATOM 1420 C C . ILE A 1 190 ? 1.658 -0.375 -8.158 1.00 94.50 190 ILE A C 1
ATOM 1422 O O . ILE A 1 190 ? 1.434 0.828 -8.070 1.00 94.50 190 ILE A O 1
ATOM 1426 N N . PHE A 1 191 ? 1.190 -1.141 -9.139 1.00 94.50 191 PHE A N 1
ATOM 1427 C CA . PHE A 1 191 ? 0.169 -0.719 -10.094 1.00 94.50 191 PHE A CA 1
ATOM 1428 C C . PHE A 1 191 ? -1.064 -1.605 -9.946 1.00 94.50 191 PHE A C 1
ATOM 1430 O O . PHE A 1 191 ? -0.950 -2.792 -9.627 1.00 94.50 191 PHE A O 1
ATOM 1437 N N . VAL A 1 192 ? -2.244 -1.044 -10.198 1.00 94.06 192 VAL A N 1
ATOM 1438 C CA . VAL A 1 192 ? -3.494 -1.809 -10.211 1.00 94.06 192 VAL A CA 1
ATOM 1439 C C . VAL A 1 192 ? -4.074 -1.808 -11.615 1.00 94.06 192 VAL A C 1
ATOM 1441 O O . VAL A 1 192 ? -4.615 -0.811 -12.067 1.00 94.06 192 VAL A O 1
ATOM 1444 N N . GLU A 1 193 ? -3.995 -2.941 -12.306 1.00 93.81 193 GLU A N 1
ATOM 1445 C CA . GLU A 1 193 ? -4.580 -3.103 -13.639 1.00 93.81 193 GLU A CA 1
ATOM 1446 C C . GLU A 1 193 ? -6.096 -2.860 -13.594 1.00 93.81 193 GLU A C 1
ATOM 1448 O O . GLU A 1 193 ? -6.784 -3.368 -12.706 1.00 93.81 193 GLU A O 1
ATOM 1453 N N . GLY A 1 194 ? -6.644 -2.118 -14.554 1.00 90.12 194 GLY A N 1
ATOM 1454 C CA . GLY A 1 194 ? -8.055 -1.734 -14.581 1.00 90.12 194 GLY A CA 1
ATOM 1455 C C . GLY A 1 194 ? -8.359 -0.482 -13.766 1.00 90.12 194 GLY A C 1
ATOM 1456 O O . GLY A 1 194 ? -9.512 -0.052 -13.743 1.00 90.12 194 GLY A O 1
ATOM 1457 N N . GLN A 1 195 ? -7.361 0.099 -13.099 1.00 83.31 195 GLN A N 1
ATOM 1458 C CA . GLN A 1 195 ? -7.431 1.382 -12.414 1.00 83.31 195 GLN A CA 1
ATOM 1459 C C . GLN A 1 195 ? -6.237 2.231 -12.872 1.00 83.31 195 GLN A C 1
ATOM 1461 O O . GLN A 1 195 ? -5.121 1.744 -13.002 1.00 83.31 195 GLN A O 1
ATOM 1466 N N . VAL A 1 196 ? -6.435 3.524 -13.118 1.00 64.31 196 VAL A N 1
ATOM 1467 C CA . VAL A 1 196 ? -5.333 4.426 -13.505 1.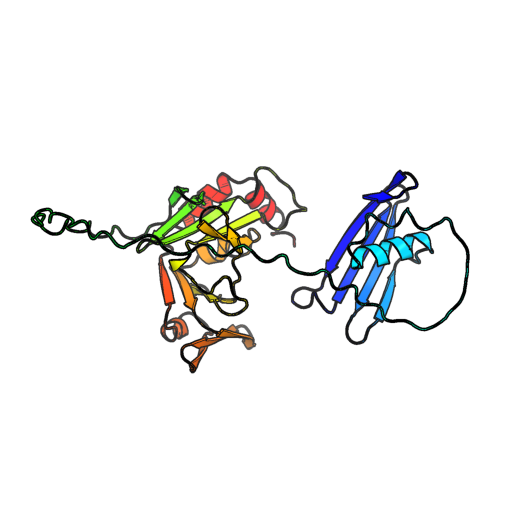00 64.31 196 VAL A CA 1
ATOM 1468 C C . VAL A 1 196 ? -4.556 4.831 -12.247 1.00 64.31 196 VAL A C 1
ATOM 1470 O O . VAL A 1 196 ? -4.589 5.981 -11.824 1.00 64.31 196 VAL A O 1
ATOM 1473 N N . SER A 1 197 ? -3.945 3.857 -11.572 1.00 69.50 197 SER A N 1
ATOM 1474 C CA . SER A 1 197 ? -3.281 4.057 -10.288 1.00 69.50 197 SER A CA 1
ATOM 1475 C C . SER A 1 197 ? -2.027 3.200 -10.185 1.00 69.50 197 SER A C 1
ATOM 1477 O O . SER A 1 197 ? -2.064 1.974 -10.326 1.00 69.50 197 SER A O 1
ATOM 1479 N N . GLY A 1 198 ? -0.914 3.873 -9.917 1.00 76.44 198 GLY A N 1
ATOM 1480 C CA . GLY A 1 198 ? 0.299 3.248 -9.436 1.00 76.44 198 GLY A CA 1
ATOM 1481 C C . GLY A 1 198 ? 1.231 4.268 -8.804 1.00 76.44 198 GLY A C 1
ATOM 1482 O O . GLY A 1 198 ? 1.077 5.473 -9.003 1.00 76.44 198 GLY A O 1
ATOM 1483 N N . GLY A 1 199 ? 2.165 3.788 -7.997 1.00 86.31 199 GLY A N 1
ATOM 1484 C CA . GLY A 1 199 ? 3.089 4.657 -7.285 1.00 86.31 199 GLY A CA 1
ATOM 1485 C C . GLY A 1 199 ? 4.112 3.886 -6.474 1.00 86.31 199 GLY A C 1
ATOM 1486 O O . GLY A 1 199 ? 3.994 2.670 -6.293 1.00 86.31 199 GLY A O 1
ATOM 1487 N N . SER A 1 200 ? 5.119 4.613 -5.989 1.00 91.50 200 SER A N 1
ATOM 1488 C CA . SER A 1 200 ? 6.105 4.052 -5.072 1.00 91.50 200 SER A CA 1
ATOM 1489 C C . SER A 1 200 ? 5.424 3.581 -3.796 1.00 91.50 200 SER A C 1
ATOM 1491 O O . SER A 1 200 ? 4.577 4.273 -3.236 1.00 91.50 200 SER A O 1
ATOM 1493 N N . VAL A 1 201 ? 5.872 2.440 -3.294 1.00 91.31 201 VAL A N 1
ATOM 1494 C CA . VAL A 1 201 ? 5.448 1.900 -2.003 1.00 91.31 201 VAL A CA 1
ATOM 1495 C C . VAL A 1 201 ? 6.658 1.650 -1.120 1.00 91.31 201 VAL A C 1
ATOM 1497 O O . VAL A 1 201 ? 7.756 1.387 -1.612 1.00 91.31 201 VAL A O 1
ATOM 1500 N N . LEU A 1 202 ? 6.455 1.737 0.192 1.00 95.06 202 LEU A N 1
ATOM 1501 C CA . LEU A 1 202 ? 7.468 1.407 1.185 1.00 95.06 202 LEU A CA 1
ATOM 1502 C C . LEU A 1 202 ? 6.825 0.561 2.280 1.00 95.06 202 LEU A C 1
ATOM 1504 O O . LEU A 1 202 ? 6.043 1.053 3.093 1.00 95.06 202 LEU A O 1
ATOM 1508 N N . PHE A 1 203 ? 7.179 -0.717 2.304 1.00 96.50 203 PHE A N 1
ATOM 1509 C CA . PHE A 1 203 ? 6.750 -1.644 3.335 1.00 96.50 203 PHE A CA 1
ATOM 1510 C C . PHE A 1 203 ? 7.805 -1.741 4.436 1.00 96.50 203 PHE A C 1
ATOM 1512 O O . PHE A 1 203 ? 9.011 -1.657 4.203 1.00 96.50 203 PHE A O 1
ATOM 1519 N N . LYS A 1 204 ? 7.346 -1.972 5.663 1.00 97.12 204 LYS A N 1
ATOM 1520 C CA . LYS A 1 204 ? 8.193 -2.235 6.823 1.00 97.12 204 LYS A CA 1
ATOM 1521 C C . LYS A 1 204 ? 8.248 -3.739 7.098 1.00 97.12 204 LYS A C 1
ATOM 1523 O O . LYS A 1 204 ? 7.210 -4.400 7.028 1.00 97.12 204 LYS A O 1
ATOM 1528 N N . PRO A 1 205 ? 9.420 -4.301 7.437 1.00 97.31 205 PRO A N 1
ATOM 1529 C CA . PRO A 1 205 ? 9.505 -5.677 7.905 1.00 97.31 205 PRO A CA 1
ATOM 1530 C C . PRO A 1 205 ? 8.685 -5.877 9.180 1.00 97.31 205 PRO A C 1
ATOM 1532 O O . PRO A 1 205 ? 8.772 -5.083 10.116 1.00 97.31 205 PRO A O 1
ATOM 1535 N N . HIS A 1 206 ? 7.926 -6.964 9.234 1.00 96.56 206 HIS A N 1
ATOM 1536 C CA . HIS A 1 206 ? 7.205 -7.393 10.422 1.00 96.56 206 HIS A CA 1
ATOM 1537 C C . HIS A 1 206 ? 7.935 -8.581 11.082 1.00 96.56 206 HIS A C 1
ATOM 1539 O O . HIS A 1 206 ? 8.367 -9.490 10.366 1.00 96.56 206 HIS A O 1
ATOM 1545 N N . PRO A 1 207 ? 8.014 -8.669 12.428 1.00 93.31 207 PRO A N 1
ATOM 1546 C CA . PRO A 1 207 ? 8.724 -9.751 13.132 1.00 93.31 207 PRO A CA 1
ATOM 1547 C C . PRO A 1 207 ? 8.275 -11.179 12.779 1.00 93.31 207 PRO A C 1
ATOM 1549 O O . PRO A 1 207 ? 9.024 -12.132 12.945 1.00 93.31 207 PRO A O 1
ATOM 1552 N N . ARG A 1 208 ? 7.050 -11.334 12.266 1.00 91.50 208 ARG A N 1
ATOM 1553 C CA . ARG A 1 208 ? 6.489 -12.618 11.799 1.00 91.50 208 ARG A CA 1
ATOM 1554 C C . ARG A 1 208 ? 6.898 -13.006 10.367 1.00 91.50 208 ARG A C 1
ATOM 1556 O O . ARG A 1 208 ? 6.322 -13.939 9.821 1.00 91.50 208 ARG A O 1
ATOM 1563 N N . GLY A 1 209 ? 7.837 -12.291 9.746 1.00 91.75 209 GLY A N 1
ATOM 1564 C CA . GLY A 1 209 ? 8.412 -12.660 8.446 1.00 91.75 209 GLY A CA 1
ATOM 1565 C C . GLY A 1 209 ? 7.649 -12.168 7.210 1.00 91.75 209 GLY A C 1
ATOM 1566 O O . GLY A 1 209 ? 7.935 -12.622 6.106 1.00 91.75 209 GLY A O 1
ATOM 1567 N N . PHE A 1 210 ? 6.704 -11.238 7.365 1.00 97.25 210 PHE A N 1
ATOM 1568 C CA . PHE A 1 210 ? 6.030 -10.560 6.249 1.00 97.25 210 PHE A CA 1
ATOM 1569 C C . PHE A 1 210 ? 6.390 -9.071 6.197 1.00 97.25 210 PHE A C 1
ATOM 1571 O O . PHE A 1 210 ? 7.056 -8.561 7.097 1.00 97.25 210 PHE A O 1
ATOM 1578 N N . LEU A 1 211 ? 5.959 -8.375 5.148 1.00 98.25 211 LEU A N 1
ATOM 1579 C CA . LEU A 1 211 ? 6.117 -6.932 4.989 1.00 98.25 211 LEU A CA 1
ATOM 1580 C C . LEU A 1 211 ? 4.759 -6.238 5.150 1.00 98.25 211 LEU A C 1
ATOM 1582 O O . LEU A 1 211 ? 3.738 -6.771 4.710 1.00 98.25 211 LEU A O 1
ATOM 1586 N N . GLU A 1 212 ? 4.737 -5.067 5.783 1.00 97.31 212 GLU A 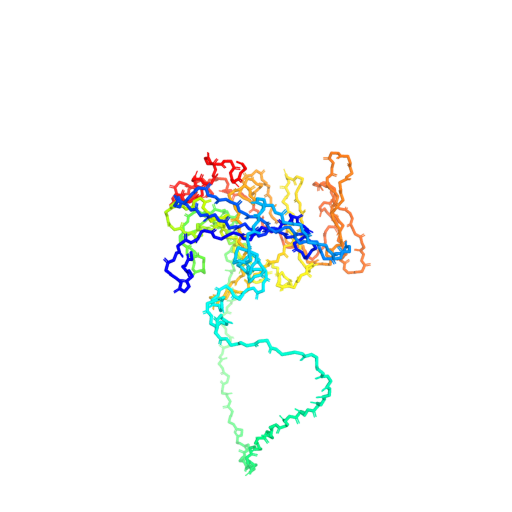N 1
ATOM 1587 C CA . GLU A 1 212 ? 3.511 -4.328 6.100 1.00 97.31 212 GLU A CA 1
ATOM 1588 C C . GLU A 1 212 ? 3.617 -2.841 5.761 1.00 97.31 212 GLU A C 1
ATOM 1590 O O . GLU A 1 212 ? 4.603 -2.178 6.076 1.00 97.31 212 GLU A O 1
ATOM 1595 N N . MET A 1 213 ? 2.557 -2.309 5.168 1.00 95.25 213 MET A N 1
ATOM 1596 C CA . MET A 1 213 ? 2.334 -0.887 4.965 1.00 95.25 213 MET A CA 1
ATOM 1597 C C . MET A 1 213 ? 1.007 -0.511 5.620 1.00 95.25 213 MET A C 1
ATOM 1599 O O . MET A 1 213 ? 0.038 -1.272 5.568 1.00 95.25 213 MET A O 1
ATOM 1603 N N . LYS A 1 214 ? 0.971 0.647 6.272 1.00 93.31 214 LYS A N 1
ATOM 1604 C CA . LYS A 1 214 ? -0.233 1.157 6.923 1.00 93.31 214 LYS A CA 1
ATOM 1605 C C . LYS A 1 214 ? -0.960 2.105 5.985 1.00 93.31 214 LYS A C 1
ATOM 1607 O O . LYS A 1 214 ? -0.317 2.929 5.347 1.00 93.31 214 LYS A O 1
ATOM 1612 N N . GLU A 1 215 ? -2.276 1.984 5.937 1.00 89.25 215 GLU A N 1
ATOM 1613 C CA . GLU A 1 215 ? -3.143 2.686 4.997 1.00 89.25 215 GLU A CA 1
ATOM 1614 C C . GLU A 1 215 ? -4.451 3.106 5.669 1.00 89.25 215 GLU A C 1
ATOM 1616 O O . GLU A 1 215 ? -4.856 2.541 6.691 1.00 89.25 215 GLU A O 1
ATOM 1621 N N . ASN A 1 216 ? -5.131 4.078 5.066 1.00 87.56 216 ASN A N 1
ATOM 1622 C CA . ASN A 1 216 ? -6.523 4.384 5.391 1.00 87.56 216 ASN A CA 1
ATOM 1623 C C . ASN A 1 216 ? -7.482 3.548 4.522 1.00 87.56 216 ASN A C 1
ATOM 1625 O O . ASN A 1 216 ? -7.071 2.841 3.592 1.00 87.56 216 ASN A O 1
ATOM 1629 N N . ALA A 1 217 ? -8.780 3.617 4.810 1.00 85.69 217 ALA A N 1
ATOM 1630 C CA . ALA A 1 217 ? -9.789 2.864 4.073 1.00 85.69 217 ALA A CA 1
ATOM 1631 C C . ALA A 1 217 ? -9.975 3.341 2.621 1.00 85.69 217 ALA A C 1
ATOM 1633 O O . ALA A 1 217 ? -10.407 2.553 1.782 1.00 85.69 217 ALA A O 1
ATOM 1634 N N . CYS A 1 218 ? -9.627 4.588 2.294 1.00 82.19 218 CYS A N 1
ATOM 1635 C CA . CYS A 1 218 ? -9.762 5.140 0.942 1.00 82.19 218 CYS A CA 1
ATOM 1636 C C . CYS A 1 218 ? -8.549 4.906 0.039 1.00 82.19 218 CYS A C 1
ATOM 1638 O O . CYS A 1 218 ? -8.639 5.184 -1.154 1.00 82.19 218 CYS A O 1
ATOM 1640 N N . GLY A 1 219 ? -7.441 4.396 0.577 1.00 81.12 219 GLY A N 1
ATOM 1641 C CA . GLY A 1 219 ? -6.266 4.031 -0.200 1.00 81.12 219 GLY A CA 1
ATOM 1642 C C . GLY A 1 219 ? -6.537 2.800 -1.065 1.00 81.12 219 GLY A C 1
ATOM 1643 O O . GLY A 1 219 ? -7.360 2.785 -1.981 1.00 81.12 219 GLY A O 1
ATOM 1644 N N . TYR A 1 220 ? -5.844 1.705 -0.778 1.00 84.81 220 TYR A N 1
ATOM 1645 C CA . TYR A 1 220 ? -5.867 0.541 -1.663 1.00 84.81 220 TYR A CA 1
ATOM 1646 C C . TYR A 1 220 ? -7.180 -0.255 -1.673 1.00 84.81 220 TYR A C 1
ATOM 1648 O O . TYR A 1 220 ? -7.377 -1.039 -2.600 1.00 84.81 220 TYR A O 1
ATOM 1656 N N . ILE A 1 221 ? -8.095 -0.087 -0.707 1.00 90.06 221 ILE A N 1
ATOM 1657 C CA . ILE A 1 221 ? -9.343 -0.873 -0.677 1.00 90.06 221 ILE A CA 1
ATOM 1658 C C . ILE A 1 221 ? -10.178 -0.641 -1.939 1.00 90.06 221 ILE A C 1
ATOM 1660 O O . ILE A 1 221 ? -10.542 -1.613 -2.601 1.00 90.06 221 ILE A O 1
ATOM 1664 N N . GLU A 1 222 ? -10.492 0.607 -2.291 1.00 86.88 222 GLU A N 1
ATOM 1665 C CA . GLU A 1 222 ? -11.356 0.872 -3.448 1.00 86.88 222 GLU A CA 1
ATOM 1666 C C . GLU A 1 222 ? -10.667 0.493 -4.760 1.00 86.88 222 GLU A C 1
ATOM 1668 O O . GLU A 1 222 ? -11.276 -0.167 -5.607 1.00 86.88 222 GLU A O 1
ATOM 1673 N N . THR A 1 223 ? -9.379 0.813 -4.886 1.00 88.12 223 THR A N 1
ATOM 1674 C CA . THR A 1 223 ? -8.575 0.477 -6.064 1.00 88.12 223 THR A CA 1
ATOM 1675 C C . THR A 1 223 ? -8.508 -1.041 -6.270 1.00 88.12 223 THR A C 1
ATOM 1677 O O . THR A 1 223 ? -8.760 -1.528 -7.370 1.00 88.12 223 THR A O 1
ATOM 1680 N N . ILE A 1 224 ? -8.275 -1.825 -5.211 1.00 93.94 224 ILE A N 1
ATOM 1681 C CA . ILE A 1 224 ? -8.228 -3.294 -5.287 1.00 93.94 224 ILE A CA 1
ATOM 1682 C C . ILE A 1 224 ? -9.617 -3.895 -5.546 1.00 93.94 224 ILE A C 1
ATOM 1684 O O . ILE A 1 224 ? -9.743 -4.871 -6.282 1.00 93.94 224 ILE A O 1
ATOM 1688 N N . ARG A 1 225 ? -10.691 -3.329 -4.984 1.00 93.19 225 ARG A N 1
ATOM 1689 C CA . ARG A 1 225 ? -12.057 -3.827 -5.229 1.00 93.19 225 ARG A CA 1
ATOM 1690 C C . ARG A 1 225 ? -12.481 -3.713 -6.694 1.00 93.19 225 ARG A C 1
ATOM 1692 O O . ARG A 1 225 ? -13.312 -4.509 -7.127 1.00 93.19 225 ARG A O 1
ATOM 1699 N N . ARG A 1 226 ? -11.974 -2.706 -7.412 1.00 91.88 226 ARG A N 1
ATOM 1700 C CA . ARG A 1 226 ? -12.350 -2.383 -8.801 1.00 91.88 226 ARG A CA 1
ATOM 1701 C C . ARG A 1 226 ? -11.312 -2.832 -9.832 1.00 91.88 226 ARG A C 1
ATOM 1703 O O . ARG A 1 226 ? -11.621 -2.880 -11.020 1.00 91.88 226 ARG A O 1
ATOM 1710 N N . GLY A 1 227 ? -10.097 -3.140 -9.387 1.00 93.56 227 GLY A N 1
ATOM 1711 C CA . GLY A 1 227 ? -9.005 -3.603 -10.230 1.00 93.56 227 GLY A CA 1
ATOM 1712 C C . GLY A 1 227 ? -9.150 -5.050 -10.701 1.00 93.56 227 GLY A C 1
ATOM 1713 O O . GLY A 1 227 ? -9.942 -5.839 -10.188 1.00 93.56 227 GLY A O 1
ATOM 1714 N N . LYS A 1 228 ? -8.323 -5.404 -11.682 1.00 95.00 228 LYS A N 1
ATOM 1715 C CA . LYS A 1 228 ? -8.199 -6.743 -12.271 1.00 95.00 228 LYS A CA 1
ATOM 1716 C C . LYS A 1 228 ? -7.007 -7.511 -11.705 1.00 95.00 228 LYS A C 1
ATOM 1718 O O . LYS A 1 228 ? -7.099 -8.721 -11.492 1.00 95.00 228 LYS A O 1
ATOM 1723 N N . ALA A 1 229 ? -5.897 -6.819 -11.456 1.00 95.88 229 ALA A N 1
ATOM 1724 C CA . ALA A 1 229 ? -4.678 -7.395 -10.900 1.00 95.88 229 ALA A CA 1
ATOM 1725 C C . ALA A 1 229 ? -3.842 -6.346 -10.158 1.00 95.88 229 ALA A C 1
ATOM 1727 O O . ALA A 1 229 ? -3.834 -5.177 -10.535 1.00 95.88 229 ALA A O 1
ATOM 1728 N N . LEU A 1 230 ? -3.103 -6.789 -9.143 1.00 95.88 230 LEU A N 1
ATOM 1729 C CA . LEU A 1 230 ? -1.979 -6.057 -8.565 1.00 95.88 230 LEU A CA 1
ATOM 1730 C C . LEU A 1 230 ? -0.703 -6.420 -9.320 1.00 95.88 230 LEU A C 1
ATOM 1732 O O . LEU A 1 230 ? -0.444 -7.594 -9.589 1.00 95.88 230 LEU A O 1
ATOM 1736 N N . LEU A 1 231 ? 0.101 -5.415 -9.630 1.00 96.25 231 LEU A N 1
ATOM 1737 C CA . LEU A 1 231 ? 1.398 -5.548 -10.274 1.00 96.25 231 LEU A CA 1
ATOM 1738 C C . LEU A 1 231 ? 2.448 -4.957 -9.337 1.00 96.25 231 LEU A C 1
ATOM 1740 O O . LEU A 1 231 ? 2.496 -3.745 -9.147 1.00 96.25 231 LEU A O 1
ATOM 1744 N N . PHE A 1 232 ? 3.271 -5.820 -8.752 1.00 96.44 232 PHE A N 1
ATOM 1745 C CA . PHE A 1 232 ? 4.424 -5.431 -7.947 1.00 96.44 232 PHE A CA 1
ATOM 1746 C C . PHE A 1 232 ? 5.626 -5.309 -8.872 1.00 96.44 232 PHE A C 1
ATOM 1748 O O . PHE A 1 232 ? 6.160 -6.325 -9.318 1.00 96.44 232 PHE A O 1
ATOM 1755 N N . ALA A 1 233 ? 5.993 -4.078 -9.212 1.00 95.56 233 ALA A N 1
ATOM 1756 C CA . ALA A 1 233 ? 7.077 -3.779 -10.132 1.00 95.56 233 ALA A CA 1
ATOM 1757 C C . ALA A 1 233 ? 8.334 -3.377 -9.354 1.00 95.56 233 ALA A C 1
ATOM 1759 O O . ALA A 1 233 ? 8.349 -2.364 -8.651 1.00 95.56 233 ALA A O 1
ATOM 1760 N N . GLU A 1 234 ? 9.400 -4.159 -9.515 1.00 95.06 234 GLU A N 1
ATOM 1761 C CA . GLU A 1 234 ? 10.718 -3.833 -8.972 1.00 95.06 234 GLU A CA 1
ATOM 1762 C C . GLU A 1 234 ? 11.425 -2.821 -9.876 1.00 95.06 234 GLU A C 1
ATOM 1764 O O . GLU A 1 234 ? 11.426 -2.963 -11.100 1.00 95.06 234 GLU A O 1
ATOM 1769 N N . GLY A 1 235 ? 12.052 -1.800 -9.301 1.00 94.19 235 GLY A N 1
ATOM 1770 C CA . GLY A 1 235 ? 12.737 -0.766 -10.075 1.00 94.19 235 GLY A CA 1
ATOM 1771 C C . GLY A 1 235 ? 12.878 0.536 -9.308 1.00 94.19 235 GLY 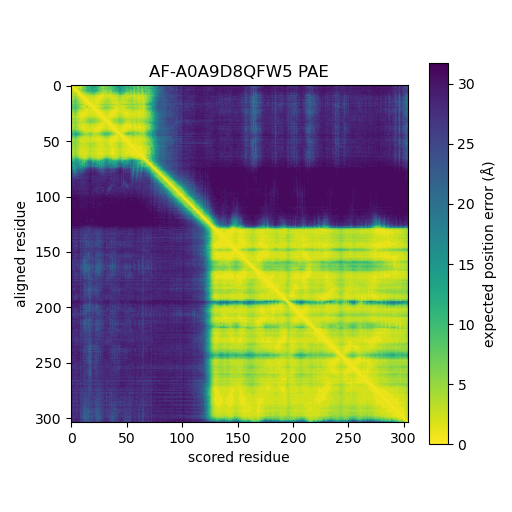A C 1
ATOM 1772 O O . GLY A 1 235 ? 12.335 0.685 -8.220 1.00 94.19 235 GLY A O 1
ATOM 1773 N N . THR A 1 236 ? 13.604 1.493 -9.874 1.00 96.06 236 THR A N 1
ATOM 1774 C CA . THR A 1 236 ? 13.739 2.820 -9.267 1.00 96.06 236 THR A CA 1
ATOM 1775 C C . THR A 1 236 ? 12.552 3.680 -9.681 1.00 96.06 236 THR A C 1
ATOM 1777 O O . THR A 1 236 ? 12.424 4.046 -10.847 1.00 96.06 236 THR A O 1
ATOM 1780 N N . PHE A 1 237 ? 11.680 4.016 -8.741 1.00 94.62 237 PHE A N 1
ATOM 1781 C CA . PHE A 1 237 ? 10.667 5.044 -8.927 1.00 94.62 237 PHE A CA 1
ATOM 1782 C C . PHE A 1 237 ? 11.349 6.403 -9.121 1.00 94.62 237 PHE A C 1
ATOM 1784 O O . PHE A 1 237 ? 12.200 6.789 -8.321 1.00 94.62 237 PHE A O 1
ATOM 1791 N N . ILE A 1 238 ? 10.978 7.123 -10.180 1.00 94.12 238 ILE A N 1
ATOM 1792 C CA . ILE A 1 238 ? 11.569 8.423 -10.520 1.00 94.12 238 ILE A CA 1
ATOM 1793 C C . ILE A 1 238 ? 10.601 9.551 -10.178 1.00 94.12 238 ILE A C 1
ATOM 1795 O O . ILE A 1 238 ? 10.958 10.471 -9.448 1.00 94.12 238 ILE A O 1
ATOM 1799 N N . SER A 1 239 ? 9.387 9.509 -10.725 1.00 91.69 239 SER A N 1
ATOM 1800 C CA . SER A 1 239 ? 8.419 10.592 -10.554 1.00 91.69 239 SER A CA 1
ATOM 1801 C C . SER A 1 239 ? 6.990 10.122 -10.783 1.00 91.69 239 SER A C 1
ATOM 1803 O O . SER A 1 239 ? 6.738 9.119 -11.450 1.00 91.69 239 SER A O 1
ATOM 1805 N N . VAL A 1 240 ? 6.047 10.896 -10.255 1.00 91.19 240 VAL A N 1
ATOM 1806 C CA . VAL A 1 240 ? 4.652 10.898 -10.692 1.00 91.19 240 VAL A CA 1
ATOM 1807 C C . VAL A 1 240 ? 4.316 12.322 -11.099 1.00 91.19 240 VAL A C 1
ATOM 1809 O O . VAL A 1 240 ? 4.454 13.250 -10.306 1.00 91.19 240 VAL A O 1
ATOM 1812 N N . GLU A 1 241 ? 3.889 12.493 -12.344 1.00 90.75 241 GLU A N 1
ATOM 1813 C CA . GLU A 1 241 ? 3.553 13.791 -12.922 1.00 90.75 241 GLU A CA 1
ATOM 1814 C C . GLU A 1 241 ? 2.071 13.831 -13.282 1.00 90.75 241 GLU A C 1
ATOM 1816 O O . GLU A 1 241 ? 1.536 12.895 -13.877 1.00 90.75 241 GLU A O 1
ATOM 1821 N N . SER A 1 242 ? 1.401 14.938 -12.962 1.00 88.19 242 SER A N 1
ATOM 1822 C CA . SER A 1 242 ? 0.058 15.195 -13.477 1.00 88.19 242 SER A CA 1
ATOM 1823 C C . SER A 1 242 ? 0.162 15.816 -14.868 1.00 88.19 242 SER A C 1
ATOM 1825 O O . SER A 1 242 ? 0.629 16.943 -15.024 1.00 88.19 242 SER A O 1
ATOM 1827 N N . ARG A 1 243 ? -0.272 15.081 -15.894 1.00 86.56 243 ARG A N 1
ATOM 1828 C CA . ARG A 1 243 ? -0.385 15.554 -17.278 1.00 86.56 243 ARG A CA 1
ATOM 1829 C C . ARG A 1 243 ? -1.868 15.696 -17.623 1.00 86.56 243 ARG A C 1
ATOM 1831 O O . ARG A 1 243 ? -2.521 14.775 -18.124 1.00 86.56 243 ARG A O 1
ATOM 1838 N N . GLY A 1 244 ? -2.423 16.864 -17.298 1.00 86.56 244 GLY A N 1
ATOM 1839 C CA . GLY A 1 244 ? -3.849 17.156 -17.444 1.00 86.56 244 GLY A CA 1
ATOM 1840 C C . GLY A 1 244 ? -4.693 16.336 -16.468 1.00 86.56 244 GLY A C 1
ATOM 1841 O O . GLY A 1 244 ? -4.583 16.501 -15.259 1.00 86.56 244 GLY A O 1
ATOM 1842 N N . ARG A 1 245 ? -5.547 15.448 -16.992 1.00 83.38 245 ARG A N 1
ATOM 1843 C CA . ARG A 1 245 ? -6.374 14.530 -16.180 1.00 83.38 245 ARG A CA 1
ATOM 1844 C C . ARG A 1 245 ? -5.709 13.174 -15.926 1.00 83.38 245 ARG A C 1
ATOM 1846 O O . ARG A 1 245 ? -6.341 12.297 -15.345 1.00 83.38 245 ARG A O 1
ATOM 1853 N N . THR A 1 246 ? -4.475 12.990 -16.392 1.00 83.56 246 THR A N 1
ATOM 1854 C CA . THR A 1 246 ? -3.764 11.710 -16.327 1.00 83.56 246 THR A CA 1
ATOM 1855 C C . THR A 1 246 ? -2.574 11.830 -15.393 1.00 83.56 246 THR A C 1
ATOM 1857 O O . THR A 1 246 ? -1.793 12.771 -15.507 1.00 83.56 246 THR A O 1
ATOM 1860 N N . SER A 1 247 ? -2.410 10.862 -14.499 1.00 87.00 247 SER A N 1
ATOM 1861 C CA . SER A 1 247 ? -1.182 10.702 -13.727 1.00 87.00 247 SER A CA 1
ATOM 1862 C C . SER A 1 247 ? -0.224 9.801 -14.505 1.00 87.00 247 SER A C 1
ATOM 1864 O O . SER A 1 247 ? -0.604 8.707 -14.920 1.00 87.00 247 SER A O 1
ATOM 1866 N N . VAL A 1 248 ? 0.999 10.269 -14.744 1.00 91.94 248 VAL A N 1
ATOM 1867 C CA . VAL A 1 248 ? 2.053 9.504 -15.413 1.00 91.94 248 VAL A CA 1
ATOM 1868 C C . VAL A 1 248 ? 3.100 9.128 -14.382 1.00 91.94 248 VAL A C 1
ATOM 1870 O O . VAL A 1 248 ? 3.775 9.995 -13.831 1.00 91.94 248 VAL A O 1
ATOM 1873 N N . THR A 1 249 ? 3.244 7.830 -14.134 1.00 93.00 249 THR A N 1
ATOM 1874 C CA . THR A 1 249 ? 4.312 7.298 -13.286 1.00 93.00 249 THR A CA 1
ATOM 1875 C C . THR A 1 249 ? 5.535 7.001 -14.135 1.00 93.00 249 THR A C 1
ATOM 1877 O O . THR A 1 249 ? 5.452 6.263 -15.116 1.00 93.00 249 THR A O 1
ATOM 1880 N N . THR A 1 250 ? 6.680 7.533 -13.733 1.00 94.88 250 THR A N 1
ATOM 1881 C CA . THR A 1 250 ? 7.978 7.212 -14.312 1.00 94.88 250 THR A CA 1
ATOM 1882 C C . THR A 1 250 ? 8.745 6.286 -13.377 1.00 94.88 250 THR A C 1
ATOM 1884 O O . THR A 1 250 ? 8.977 6.622 -12.215 1.00 94.88 250 THR A O 1
ATOM 1887 N N . LEU A 1 251 ? 9.222 5.163 -13.907 1.00 95.12 251 LEU A N 1
ATOM 1888 C CA . LEU A 1 251 ? 10.171 4.283 -13.227 1.00 95.12 251 LEU A CA 1
ATOM 1889 C C . LEU A 1 251 ? 11.304 3.853 -14.156 1.00 95.12 251 LEU A C 1
ATOM 1891 O O . LEU A 1 251 ? 11.152 3.826 -15.374 1.00 95.12 251 LEU A O 1
ATOM 1895 N N . GLU A 1 252 ? 12.429 3.469 -13.573 1.00 96.88 252 GLU A N 1
ATOM 1896 C CA . GLU A 1 252 ? 13.547 2.841 -14.262 1.00 96.88 252 GLU A CA 1
ATOM 1897 C C . GLU A 1 252 ? 13.642 1.363 -13.890 1.00 96.88 252 GLU A C 1
ATOM 1899 O O . GLU A 1 252 ? 13.688 0.995 -12.714 1.00 96.88 252 GLU A O 1
ATOM 1904 N N . GLN A 1 253 ? 13.704 0.507 -14.907 1.00 96.38 253 GLN A N 1
ATOM 1905 C CA . GLN A 1 253 ? 13.933 -0.925 -14.743 1.00 96.38 253 GLN A CA 1
ATOM 1906 C C . GLN A 1 253 ? 15.042 -1.357 -15.690 1.00 96.38 253 GLN A C 1
ATOM 1908 O O . GLN A 1 253 ? 14.957 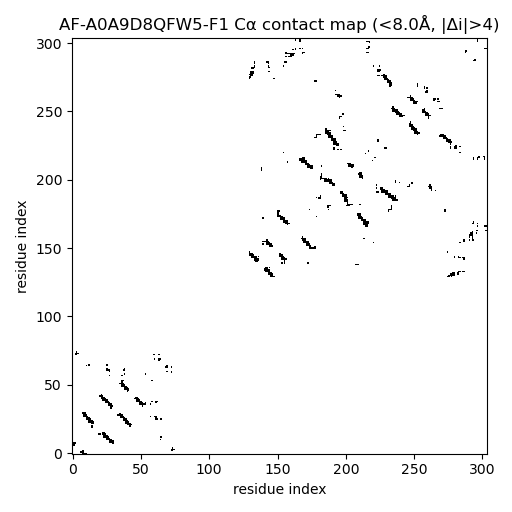-1.109 -16.893 1.00 96.38 253 GLN A O 1
ATOM 1913 N N . ARG A 1 254 ? 16.075 -2.012 -15.148 1.00 94.94 254 ARG A N 1
ATOM 1914 C CA . ARG A 1 254 ? 17.255 -2.459 -15.910 1.00 94.94 254 ARG A CA 1
ATOM 1915 C C . ARG A 1 254 ? 17.923 -1.320 -16.706 1.00 94.94 254 ARG A C 1
ATOM 1917 O O . ARG A 1 254 ? 18.310 -1.516 -17.852 1.00 94.94 254 ARG A O 1
ATOM 1924 N N . GLY A 1 255 ? 18.002 -0.122 -16.119 1.00 95.31 255 GLY A N 1
ATOM 1925 C CA . GLY A 1 255 ? 18.581 1.069 -16.759 1.00 95.31 255 GLY A CA 1
ATOM 1926 C C . GLY A 1 255 ? 17.706 1.715 -17.841 1.00 95.31 255 GLY A C 1
ATOM 1927 O O . GLY A 1 255 ? 18.148 2.647 -18.503 1.00 95.31 255 GLY A O 1
ATOM 1928 N N . VAL A 1 256 ? 16.471 1.240 -18.041 1.00 97.62 256 VAL A N 1
ATOM 1929 C CA . VAL A 1 256 ? 15.531 1.811 -19.013 1.00 97.62 256 VAL A CA 1
ATOM 1930 C C . VAL A 1 256 ? 14.419 2.551 -18.283 1.00 97.62 256 VAL A C 1
ATOM 1932 O O . VAL A 1 256 ? 13.663 1.950 -17.514 1.00 97.62 256 VAL A O 1
ATOM 1935 N N . ARG A 1 257 ? 14.293 3.851 -18.568 1.00 97.06 257 ARG A N 1
ATOM 1936 C CA . ARG A 1 257 ? 13.206 4.707 -18.082 1.00 97.06 257 ARG A CA 1
ATOM 1937 C C . ARG A 1 257 ? 11.904 4.404 -18.827 1.00 97.06 257 ARG A C 1
ATOM 1939 O O . ARG A 1 257 ? 11.883 4.310 -20.052 1.00 97.06 257 ARG A O 1
ATOM 1946 N N . LYS A 1 258 ? 10.812 4.261 -18.080 1.00 95.12 258 LYS A N 1
ATOM 1947 C CA . LYS A 1 258 ? 9.485 3.869 -18.563 1.00 95.12 258 LYS A CA 1
ATOM 1948 C C . LYS A 1 258 ? 8.435 4.809 -18.003 1.00 95.12 258 LYS A C 1
ATOM 1950 O O . LYS A 1 258 ? 8.422 5.069 -16.805 1.00 95.12 258 LYS A O 1
ATOM 1955 N N . GLU A 1 259 ? 7.537 5.259 -18.870 1.00 95.06 259 GLU A N 1
ATOM 1956 C CA . GLU A 1 259 ? 6.357 6.032 -18.489 1.00 95.06 259 GLU A CA 1
ATOM 1957 C C . GLU A 1 259 ? 5.104 5.154 -18.554 1.00 95.06 259 GLU A C 1
ATOM 1959 O O . GLU A 1 259 ? 4.815 4.530 -19.589 1.00 95.06 259 GLU A O 1
ATOM 1964 N N . ILE A 1 260 ? 4.369 5.130 -17.444 1.00 94.56 260 ILE A N 1
ATOM 1965 C CA . ILE A 1 260 ? 3.127 4.390 -17.241 1.00 94.56 260 ILE A CA 1
ATOM 1966 C C . ILE A 1 260 ? 2.009 5.404 -17.002 1.00 94.56 260 ILE A C 1
ATOM 1968 O O . ILE A 1 260 ? 1.920 5.991 -15.924 1.00 94.56 260 ILE A O 1
ATOM 1972 N N . ALA A 1 261 ? 1.168 5.626 -18.013 1.00 91.50 261 ALA A N 1
ATOM 1973 C CA . ALA A 1 261 ? 0.034 6.548 -17.932 1.00 91.50 261 ALA A CA 1
ATOM 1974 C C . ALA A 1 261 ? -1.312 5.824 -17.736 1.00 91.50 261 ALA A C 1
ATOM 1976 O O . ALA A 1 261 ? -2.330 6.462 -17.482 1.00 91.50 261 ALA A O 1
ATOM 1977 N N . GLY A 1 262 ? -1.341 4.496 -17.871 1.00 90.75 262 GLY A N 1
ATOM 1978 C CA . GLY A 1 262 ? -2.529 3.675 -17.641 1.00 90.75 262 GLY A CA 1
ATOM 1979 C C . GLY A 1 262 ? -2.346 2.232 -18.105 1.00 90.75 262 GLY A C 1
ATOM 1980 O O . GLY A 1 262 ? -1.242 1.822 -18.463 1.00 90.75 262 GLY A O 1
ATOM 1981 N N . ASP A 1 263 ? -3.446 1.476 -18.146 1.00 92.56 263 ASP A N 1
ATOM 1982 C CA . ASP A 1 263 ? -3.463 0.034 -18.446 1.00 92.56 263 ASP A CA 1
ATOM 1983 C C . ASP A 1 263 ? -2.664 -0.351 -19.693 1.00 92.56 263 ASP A C 1
ATOM 1985 O O . ASP A 1 263 ? -1.901 -1.317 -19.686 1.00 92.56 263 ASP A O 1
ATOM 1989 N N . ARG A 1 264 ? -2.799 0.439 -20.764 1.00 92.62 264 ARG A N 1
ATOM 1990 C CA . ARG A 1 264 ? -2.111 0.182 -22.033 1.00 92.62 264 ARG A CA 1
ATOM 1991 C C . ARG A 1 264 ? -0.594 0.215 -21.913 1.00 92.62 264 ARG A C 1
ATOM 1993 O O . ARG A 1 264 ? 0.057 -0.322 -22.790 1.00 92.62 264 ARG A O 1
ATOM 2000 N N . ASP A 1 265 ? -0.037 0.842 -20.882 1.00 94.56 265 ASP A N 1
ATOM 2001 C CA . ASP A 1 265 ? 1.404 0.969 -20.670 1.00 94.56 265 ASP A CA 1
ATOM 2002 C C . ASP A 1 265 ? 1.954 -0.100 -19.719 1.00 94.56 265 ASP A C 1
ATOM 2004 O O . ASP A 1 265 ? 3.167 -0.269 -19.639 1.00 94.56 265 ASP A O 1
ATOM 2008 N N . LEU A 1 266 ? 1.092 -0.862 -19.033 1.00 94.25 266 LEU A N 1
ATOM 2009 C CA . LEU A 1 266 ? 1.516 -1.873 -18.056 1.00 94.25 266 LEU A CA 1
ATOM 2010 C C . LEU A 1 266 ? 2.356 -2.990 -18.690 1.00 94.25 266 LEU A C 1
ATOM 2012 O O . LEU A 1 266 ? 3.219 -3.552 -18.023 1.00 94.25 266 LEU A O 1
ATOM 2016 N N . HIS A 1 267 ? 2.184 -3.258 -19.990 1.00 94.00 267 HIS A N 1
ATOM 2017 C CA . HIS A 1 267 ? 3.020 -4.207 -20.737 1.00 94.00 267 HIS A CA 1
ATOM 2018 C C . HIS A 1 267 ? 4.500 -3.788 -20.819 1.00 94.00 267 HIS A C 1
ATOM 2020 O O . HIS A 1 267 ? 5.350 -4.618 -21.128 1.00 94.00 267 HIS A O 1
ATOM 2026 N N . LYS A 1 268 ? 4.824 -2.511 -20.561 1.00 95.38 268 LYS A N 1
ATOM 2027 C CA . LYS A 1 268 ? 6.208 -2.020 -20.519 1.00 95.38 268 LYS A CA 1
ATOM 2028 C C . LYS A 1 268 ? 6.942 -2.513 -19.273 1.00 95.38 268 LYS A C 1
ATOM 2030 O O . LYS A 1 268 ? 8.174 -2.521 -19.266 1.00 95.38 268 LYS A O 1
ATOM 2035 N N . LEU A 1 269 ? 6.221 -2.865 -18.208 1.00 95.00 269 LEU A N 1
ATOM 2036 C CA . LEU A 1 269 ? 6.807 -3.298 -16.944 1.00 95.00 269 LEU A CA 1
ATOM 2037 C C . LEU A 1 269 ? 7.518 -4.648 -17.119 1.00 95.00 269 LEU A C 1
ATOM 2039 O O . LEU A 1 269 ? 7.002 -5.570 -17.743 1.00 95.00 269 LEU A O 1
ATOM 2043 N N . VAL A 1 270 ? 8.720 -4.759 -16.560 1.00 95.19 270 VAL A N 1
ATOM 2044 C CA . VAL A 1 270 ? 9.479 -6.020 -16.451 1.00 95.19 270 VAL A CA 1
ATOM 2045 C C . VAL A 1 270 ? 9.715 -6.326 -14.977 1.00 95.19 270 VAL A C 1
ATOM 2047 O O . VAL A 1 270 ? 9.347 -5.515 -14.134 1.00 95.19 270 VAL A O 1
ATOM 2050 N N . ASP A 1 271 ? 10.267 -7.494 -14.640 1.00 91.88 271 ASP A N 1
ATOM 2051 C CA . ASP A 1 271 ? 10.559 -7.866 -13.241 1.00 91.88 271 ASP A CA 1
ATOM 2052 C C . ASP A 1 271 ? 9.355 -7.642 -12.306 1.00 91.88 271 ASP A C 1
ATOM 2054 O O . ASP A 1 271 ? 9.475 -7.140 -11.191 1.00 91.88 271 ASP A O 1
ATOM 2058 N N . THR A 1 272 ? 8.161 -7.954 -12.820 1.00 94.38 272 THR A N 1
ATOM 2059 C CA . THR A 1 272 ? 6.885 -7.630 -12.182 1.00 94.38 272 THR A CA 1
ATOM 2060 C C . THR A 1 272 ? 6.168 -8.900 -11.761 1.00 94.38 272 THR A C 1
ATOM 2062 O O . THR A 1 272 ? 5.949 -9.803 -12.572 1.00 94.38 272 THR A O 1
ATOM 2065 N N . LYS A 1 273 ? 5.767 -8.971 -10.491 1.00 96.19 273 LYS A N 1
ATOM 2066 C CA . LYS A 1 273 ? 4.894 -10.035 -9.989 1.00 96.19 273 LYS A CA 1
ATOM 2067 C C . LYS A 1 273 ? 3.444 -9.594 -10.131 1.00 96.19 273 LYS A C 1
ATOM 2069 O O . LYS A 1 273 ? 3.050 -8.550 -9.616 1.00 96.19 273 LYS A O 1
ATOM 2074 N N . ARG A 1 274 ? 2.646 -10.399 -10.833 1.00 95.50 274 ARG A N 1
ATOM 2075 C CA . ARG A 1 274 ? 1.216 -10.156 -11.039 1.00 95.50 274 ARG A CA 1
ATOM 2076 C C . ARG A 1 274 ? 0.392 -11.027 -10.100 1.00 95.50 274 ARG A C 1
ATOM 2078 O O . ARG A 1 274 ? 0.549 -12.244 -10.107 1.00 95.50 274 ARG A O 1
ATOM 2085 N N . VAL A 1 275 ? -0.521 -10.413 -9.356 1.00 97.06 275 VAL A N 1
ATOM 2086 C CA . VAL A 1 275 ? -1.489 -11.107 -8.502 1.00 97.06 275 VAL A CA 1
ATOM 2087 C C . VAL A 1 275 ? -2.906 -10.783 -8.978 1.00 97.06 275 VAL A C 1
ATOM 2089 O O . VAL A 1 275 ? -3.276 -9.608 -8.995 1.00 97.06 275 VAL A O 1
ATOM 2092 N N . PRO A 1 276 ? -3.719 -11.777 -9.376 1.00 96.38 276 PRO A N 1
ATOM 2093 C CA . PRO A 1 276 ? -5.090 -11.522 -9.806 1.00 96.38 276 PRO A CA 1
ATOM 2094 C C . PRO A 1 276 ? -5.948 -10.988 -8.651 1.00 96.38 276 PRO A C 1
ATOM 2096 O O . PRO A 1 276 ? -5.762 -11.350 -7.490 1.00 96.38 276 PRO A O 1
ATOM 2099 N N . LEU A 1 277 ? -6.929 -10.147 -8.981 1.00 96.81 277 LEU A N 1
ATOM 2100 C CA . LEU A 1 277 ? -7.912 -9.614 -8.028 1.00 96.81 277 LEU A CA 1
ATOM 2101 C C . LEU A 1 277 ? -9.256 -10.351 -8.084 1.00 96.81 277 LEU A C 1
ATOM 2103 O O . LEU A 1 277 ? -10.267 -9.887 -7.551 1.00 96.81 277 LEU A O 1
ATOM 2107 N N . THR A 1 278 ? -9.277 -11.540 -8.685 1.00 96.81 278 THR A N 1
ATOM 2108 C CA . THR A 1 278 ? -10.446 -12.423 -8.704 1.00 96.81 278 THR A CA 1
ATOM 2109 C C . THR A 1 278 ? -10.933 -12.683 -7.278 1.00 96.81 278 THR A C 1
ATOM 2111 O O . THR A 1 278 ? -10.177 -13.140 -6.427 1.00 96.81 278 THR A O 1
ATOM 2114 N N . GLY A 1 279 ? -12.202 -12.372 -6.999 1.00 97.62 279 GLY A N 1
ATOM 2115 C CA . GLY A 1 279 ? -12.807 -12.524 -5.669 1.00 97.62 279 GLY A CA 1
ATOM 2116 C C . GLY A 1 279 ? -12.512 -11.393 -4.672 1.00 97.62 279 GLY A C 1
ATOM 2117 O O . GLY A 1 279 ? -13.148 -11.352 -3.614 1.00 97.62 279 GLY A O 1
ATOM 2118 N N . ALA A 1 280 ? -11.624 -10.440 -4.994 1.00 97.81 280 ALA A N 1
ATOM 2119 C CA . ALA A 1 280 ? -11.165 -9.419 -4.046 1.00 97.81 280 ALA A CA 1
ATOM 2120 C C . ALA A 1 280 ? -12.325 -8.568 -3.523 1.00 97.81 280 ALA A C 1
ATOM 2122 O O . ALA A 1 280 ? -12.465 -8.377 -2.317 1.00 97.81 280 ALA A O 1
ATOM 2123 N N . ALA A 1 281 ? -13.238 -8.153 -4.405 1.00 97.25 281 ALA A N 1
ATOM 2124 C CA . ALA A 1 281 ? -14.417 -7.377 -4.027 1.00 97.25 281 ALA A CA 1
ATOM 2125 C C . ALA A 1 281 ? -15.292 -8.065 -2.962 1.00 97.25 281 ALA A C 1
ATOM 2127 O O . ALA A 1 281 ? -15.827 -7.395 -2.074 1.00 97.25 281 ALA A O 1
ATOM 2128 N N . LYS A 1 282 ? -15.438 -9.397 -3.025 1.00 98.31 282 LYS A N 1
ATOM 2129 C CA . LYS A 1 282 ? -16.205 -10.177 -2.042 1.00 98.31 282 LYS A CA 1
ATOM 2130 C C . LYS A 1 282 ? -15.444 -10.277 -0.720 1.00 98.31 282 LYS A C 1
ATOM 2132 O O . LYS A 1 282 ? -16.010 -9.950 0.322 1.00 98.31 282 LYS A O 1
ATOM 2137 N N . ALA A 1 283 ? -14.172 -10.672 -0.768 1.00 98.56 283 ALA A N 1
ATOM 2138 C CA . ALA A 1 283 ? -13.330 -10.824 0.418 1.00 98.56 283 ALA A CA 1
ATOM 2139 C C . ALA A 1 283 ? -13.168 -9.501 1.188 1.00 98.56 283 ALA A C 1
ATOM 2141 O O . ALA A 1 283 ? -13.327 -9.451 2.407 1.00 98.56 283 ALA A O 1
ATOM 2142 N N . ILE A 1 284 ? -12.931 -8.400 0.474 1.00 98.06 284 ILE A N 1
ATOM 2143 C CA . ILE A 1 284 ? -12.779 -7.069 1.067 1.00 98.06 284 ILE A CA 1
ATOM 2144 C C . ILE A 1 284 ? -14.096 -6.586 1.678 1.00 98.06 284 ILE A C 1
ATOM 2146 O O . ILE A 1 284 ? -14.090 -6.025 2.769 1.00 98.06 284 ILE A O 1
ATOM 2150 N N . ARG A 1 285 ? -15.248 -6.860 1.052 1.00 97.88 285 ARG A N 1
ATOM 2151 C CA . ARG A 1 285 ? -16.552 -6.553 1.663 1.00 97.88 285 ARG A CA 1
ATOM 2152 C C . ARG A 1 285 ? -16.732 -7.275 3.000 1.00 97.88 285 ARG A C 1
ATOM 2154 O O . ARG A 1 285 ? -17.221 -6.679 3.954 1.00 97.88 285 ARG A O 1
ATOM 2161 N N . GLN A 1 286 ? -16.316 -8.538 3.087 1.00 98.44 286 GLN A N 1
ATOM 2162 C CA . GLN A 1 286 ? -16.353 -9.291 4.343 1.00 98.44 286 GLN A CA 1
ATOM 2163 C C . GLN A 1 286 ? -15.397 -8.696 5.390 1.00 98.44 286 GLN A C 1
ATOM 2165 O O . GLN A 1 286 ? -15.790 -8.557 6.547 1.00 98.44 286 GLN A O 1
ATOM 2170 N N . LEU A 1 287 ? -14.199 -8.254 4.987 1.00 97.88 287 LEU A N 1
ATOM 2171 C CA . LEU A 1 287 ? -13.274 -7.524 5.862 1.00 97.88 287 LEU A CA 1
ATOM 2172 C C . LEU A 1 287 ? -13.896 -6.231 6.410 1.00 97.88 287 LEU A C 1
ATOM 2174 O O . LEU A 1 287 ? -13.869 -6.017 7.621 1.00 97.88 287 LEU A O 1
ATOM 2178 N N . ILE A 1 288 ? -14.496 -5.403 5.551 1.00 96.12 288 ILE A N 1
ATOM 2179 C CA . ILE A 1 288 ? -15.189 -4.167 5.951 1.00 96.12 288 ILE A CA 1
ATOM 2180 C C . ILE A 1 288 ? -16.316 -4.496 6.945 1.00 96.12 288 ILE A C 1
ATOM 2182 O O . ILE A 1 288 ? -16.431 -3.884 8.009 1.00 96.12 288 ILE A O 1
ATOM 2186 N N . ASN A 1 289 ? -17.120 -5.522 6.664 1.00 96.62 289 ASN A N 1
ATOM 2187 C CA . ASN A 1 289 ? -18.207 -5.947 7.551 1.00 96.62 289 ASN A CA 1
ATOM 2188 C C . ASN A 1 289 ? -17.712 -6.478 8.907 1.00 96.62 289 ASN A C 1
ATOM 2190 O O . ASN A 1 289 ? -18.417 -6.357 9.909 1.00 96.62 289 ASN A O 1
ATOM 2194 N N . ALA A 1 290 ? -16.493 -7.002 8.979 1.00 96.12 290 ALA A N 1
ATOM 219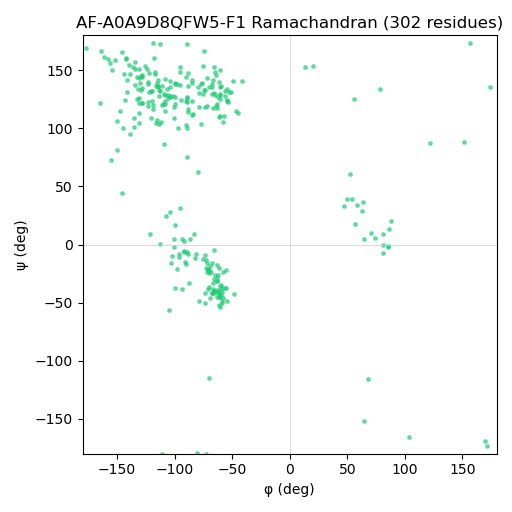5 C CA . ALA A 1 290 ? -15.894 -7.478 10.221 1.00 96.12 290 ALA A CA 1
ATOM 2196 C C . ALA A 1 290 ? -15.082 -6.412 10.980 1.00 96.12 290 ALA A C 1
ATOM 2198 O O . ALA A 1 290 ? -14.789 -6.605 12.158 1.00 96.12 290 ALA A O 1
ATOM 2199 N N . CYS A 1 291 ? -14.727 -5.290 10.344 1.00 95.88 291 CYS A N 1
ATOM 2200 C CA . CYS A 1 291 ? -13.841 -4.270 10.909 1.00 95.88 291 CYS A CA 1
ATOM 2201 C C . CYS A 1 291 ? -14.575 -2.941 11.175 1.00 95.88 291 CYS A C 1
ATOM 2203 O O . CYS A 1 291 ? -14.816 -2.175 10.238 1.00 95.88 291 CYS A O 1
ATOM 2205 N N . PRO A 1 292 ? -14.918 -2.617 12.439 1.00 94.12 292 PRO A N 1
ATOM 2206 C CA . PRO A 1 292 ? -15.569 -1.350 12.771 1.00 94.12 292 PRO A CA 1
ATOM 2207 C C . PRO A 1 292 ? -14.742 -0.113 12.392 1.00 94.12 292 PRO A C 1
ATOM 2209 O O . PRO A 1 292 ? -15.334 0.861 11.939 1.00 94.12 292 PRO A O 1
ATOM 2212 N N . ALA A 1 293 ? -13.409 -0.177 12.500 1.00 91.94 293 ALA A N 1
ATOM 2213 C CA . ALA A 1 293 ? -12.513 0.932 12.169 1.00 91.94 293 ALA A CA 1
ATOM 2214 C C . ALA A 1 293 ? -12.629 1.329 10.692 1.00 91.94 293 ALA A C 1
ATOM 2216 O O . ALA A 1 293 ? -12.933 2.476 10.395 1.00 91.94 293 ALA A O 1
ATOM 2217 N N . ILE A 1 294 ? -12.512 0.362 9.773 1.00 93.62 294 ILE A N 1
ATOM 2218 C CA . ILE A 1 294 ? -12.641 0.600 8.324 1.00 93.62 294 ILE A CA 1
ATOM 2219 C C . ILE A 1 294 ? -14.030 1.153 7.973 1.00 93.62 294 ILE A C 1
ATOM 2221 O O . ILE A 1 294 ? -14.155 2.042 7.137 1.00 93.62 294 ILE A O 1
ATOM 2225 N N . ARG A 1 295 ? -15.100 0.656 8.615 1.00 93.75 295 ARG A N 1
ATOM 2226 C CA . ARG A 1 295 ? -16.450 1.203 8.387 1.00 93.75 295 ARG A CA 1
ATOM 2227 C C . ARG A 1 295 ? -16.586 2.639 8.864 1.00 93.75 295 ARG A C 1
ATOM 2229 O O . ARG A 1 295 ? -17.284 3.408 8.216 1.00 93.75 295 ARG A O 1
ATOM 2236 N N . ALA A 1 296 ? -16.021 2.961 10.024 1.00 90.56 296 ALA A N 1
ATOM 2237 C CA . ALA A 1 296 ? -16.063 4.311 10.563 1.00 90.56 296 ALA A CA 1
ATOM 2238 C C . ALA A 1 296 ? -15.276 5.277 9.674 1.00 90.56 296 ALA A C 1
ATOM 2240 O O . ALA A 1 296 ? -15.774 6.357 9.392 1.00 90.56 296 ALA A O 1
ATOM 2241 N N . ASP A 1 297 ? -14.128 4.834 9.164 1.00 89.25 297 ASP A N 1
ATOM 2242 C CA . ASP A 1 297 ? -13.305 5.591 8.223 1.00 89.25 297 ASP A CA 1
ATOM 2243 C C . ASP A 1 297 ? -14.091 5.922 6.945 1.00 89.25 297 ASP A C 1
ATOM 2245 O O . ASP A 1 297 ? -14.256 7.088 6.610 1.00 89.25 297 ASP A O 1
ATOM 2249 N N . PHE A 1 298 ? -14.731 4.930 6.309 1.00 89.81 298 PHE A N 1
ATOM 2250 C CA . PHE A 1 298 ? -15.605 5.180 5.151 1.00 89.81 298 PHE A CA 1
ATOM 2251 C C . PHE A 1 298 ? -16.796 6.095 5.447 1.00 89.81 298 PHE A C 1
ATOM 2253 O O . PHE A 1 298 ? -17.216 6.845 4.576 1.00 89.81 298 PHE A O 1
ATOM 2260 N N . LYS A 1 299 ? -17.379 6.014 6.648 1.00 89.75 299 LYS A N 1
ATOM 2261 C CA . LYS A 1 299 ? -18.487 6.897 7.049 1.00 89.75 299 LYS A CA 1
ATOM 2262 C C . LYS A 1 299 ? -18.043 8.339 7.272 1.00 89.75 299 LYS A C 1
ATOM 2264 O O . LYS A 1 299 ? -18.891 9.219 7.253 1.00 89.75 299 LYS A O 1
ATOM 2269 N N . ASN A 1 300 ? -16.758 8.544 7.533 1.00 86.50 300 ASN A N 1
ATOM 2270 C CA . ASN A 1 300 ? -16.148 9.844 7.758 1.00 86.50 300 ASN A CA 1
ATOM 2271 C C . ASN A 1 300 ? -15.356 10.303 6.524 1.00 86.50 300 ASN A C 1
ATOM 2273 O O . ASN A 1 300 ? -14.323 10.945 6.679 1.00 86.50 300 ASN A O 1
ATOM 2277 N N . ASP A 1 301 ? -15.757 9.859 5.327 1.00 84.50 301 ASP A N 1
ATOM 2278 C CA . ASP A 1 301 ? -15.088 10.158 4.054 1.00 84.50 301 ASP A CA 1
ATOM 2279 C C . ASP A 1 301 ? -13.556 9.973 4.104 1.00 84.50 301 ASP A C 1
ATOM 2281 O O . ASP A 1 301 ? -12.787 10.673 3.452 1.00 84.50 301 ASP A O 1
ATOM 2285 N N . CYS A 1 302 ? -13.108 8.995 4.898 1.00 79.44 302 CYS A N 1
ATOM 2286 C CA . CYS A 1 302 ? -11.713 8.655 5.167 1.00 79.44 302 CYS A CA 1
ATOM 2287 C C . CYS A 1 302 ? -10.860 9.780 5.775 1.00 79.44 302 CYS A C 1
ATOM 2289 O O . CYS A 1 302 ? -9.660 9.873 5.502 1.00 79.44 302 CYS A O 1
ATOM 2291 N N . GLY A 1 303 ? -11.475 10.623 6.610 1.00 64.69 303 GLY A N 1
ATOM 2292 C CA . GLY A 1 303 ? -10.792 11.708 7.318 1.00 64.69 303 GLY A CA 1
ATOM 2293 C C . GLY A 1 303 ? -10.714 13.021 6.536 1.00 64.69 303 GLY A C 1
ATOM 2294 O O . GLY A 1 303 ? -9.843 13.834 6.848 1.00 64.69 303 GLY A O 1
ATOM 2295 N N . VAL A 1 304 ? -11.583 13.199 5.533 1.00 54.09 304 VAL A N 1
ATOM 2296 C CA . VAL A 1 304 ? -11.784 14.453 4.781 1.00 54.09 304 VAL A CA 1
ATOM 2297 C C . VAL A 1 304 ? -12.808 15.345 5.476 1.00 54.09 304 VAL A C 1
ATOM 2299 O O . VAL A 1 304 ? -13.797 14.804 6.016 1.00 54.09 304 VAL A O 1
#

Solvent-accessible surface area (backbone atoms only — not comparable to full-atom values): 17909 Å² total; per-residue (Å²): 91,64,54,76,87,65,53,63,37,49,74,48,80,48,55,43,87,100,36,57,86,42,32,34,35,29,37,44,34,34,77,87,82,69,47,59,33,35,34,40,40,34,56,84,73,70,44,79,46,79,37,70,81,61,54,76,68,54,47,53,52,43,55,25,54,78,66,76,40,66,91,56,76,62,80,69,88,78,78,82,92,78,82,90,82,86,87,82,90,82,89,82,85,79,84,85,84,82,80,87,90,83,86,87,83,80,91,75,90,76,86,80,83,86,78,87,88,82,74,77,83,77,79,72,76,79,75,70,78,49,50,30,40,58,45,78,37,98,82,72,37,67,23,20,31,32,58,54,94,95,30,42,44,33,43,27,65,55,50,90,50,77,57,92,89,54,67,56,26,26,30,44,37,33,33,48,83,53,50,74,46,19,69,38,85,38,28,15,31,44,34,30,40,77,40,85,49,64,46,66,40,64,32,41,85,40,97,82,72,35,29,38,32,77,30,36,46,71,50,63,54,58,52,46,47,66,19,54,24,42,32,30,32,52,31,42,52,74,47,76,44,79,60,85,97,37,57,33,35,30,34,31,48,96,90,42,79,44,73,35,61,35,64,90,34,55,80,74,64,56,78,54,41,77,43,65,28,46,48,27,48,60,11,46,50,51,41,43,76,72,20,53,23,32,46,50,29,58,74,41,65,53,80,106